Protein AF-0000000084715462 (afdb_homodimer)

Foldseek 3Di:
DPDPPPDPVLLVLDDPVLSVLLVVLVVCLVVFVLLVNLLSLLVSLQVLLCVQPVDRDHSLVSLVSCCVVPLDDPVLSVVVVVSNVSSCCVVPVVDDDGNVVSVVSSVSSVVSSDSSRDPPVVVVVVVVPDDDDD/DPDPPPDPPLLVLDDPVLSVLLVVLVVCLVVFVLLVNLLSLLVSLQVLLCVQPVDRDHSLVSLVSCCVVPLDDPVLSVVVVVSNVSSCCVVPVVDDDGNVVSVVSSVSSVVSSDSSRDPPVVVVVVVVPDDDDD

Structure (mmCIF, N/CA/C/O backbone):
data_AF-0000000084715462-model_v1
#
loop_
_entity.id
_entity.type
_entity.pdbx_description
1 polymer 'DUF4145 domain-containing protein'
#
loop_
_atom_site.group_PDB
_atom_site.id
_atom_site.type_symbol
_atom_site.label_atom_id
_atom_site.label_alt_id
_atom_site.label_comp_id
_atom_site.label_asym_id
_atom_site.label_entity_id
_atom_site.label_seq_id
_atom_site.pdbx_PDB_ins_code
_atom_site.Cartn_x
_atom_site.Cartn_y
_atom_site.Cartn_z
_atom_site.occupancy
_atom_site.B_iso_or_equiv
_atom_site.auth_seq_id
_atom_site.auth_comp_id
_atom_site.auth_asym_id
_atom_site.auth_atom_id
_atom_site.pdbx_PDB_model_num
ATOM 1 N N . MET A 1 1 ? 10.508 2.965 -16.25 1 35.62 1 MET A N 1
ATOM 2 C CA . MET A 1 1 ? 9.281 2.264 -16.625 1 35.62 1 MET A CA 1
ATOM 3 C C . MET A 1 1 ? 8.844 1.317 -15.508 1 35.62 1 MET A C 1
ATOM 5 O O . MET A 1 1 ? 8.344 0.224 -15.781 1 35.62 1 MET A O 1
ATOM 9 N N . THR A 1 2 ? 9.32 1.527 -14.391 1 43.91 2 THR A N 1
ATOM 10 C CA . THR A 1 2 ? 9.359 0.54 -13.312 1 43.91 2 THR A CA 1
ATOM 11 C C . THR A 1 2 ? 8.039 0.52 -12.555 1 43.91 2 THR A C 1
ATOM 13 O O . THR A 1 2 ? 7.941 -0.076 -11.477 1 43.91 2 THR A O 1
ATOM 16 N N . THR A 1 3 ? 7.121 1.474 -13.047 1 51.06 3 THR A N 1
ATOM 17 C CA . THR A 1 3 ? 5.832 1.368 -12.375 1 51.06 3 THR A CA 1
ATOM 18 C C . THR A 1 3 ? 4.762 0.862 -13.336 1 51.06 3 THR A C 1
ATOM 20 O O . THR A 1 3 ? 4.961 0.862 -14.555 1 51.06 3 THR A O 1
ATOM 23 N N . LEU A 1 4 ? 3.912 0.051 -12.945 1 49.28 4 LEU A N 1
ATOM 24 C CA . LEU A 1 4 ? 2.787 -0.345 -13.789 1 49.28 4 LEU A CA 1
ATOM 25 C C . LEU A 1 4 ? 2.143 0.872 -14.445 1 49.28 4 LEU A C 1
ATOM 27 O O . LEU A 1 4 ? 1.802 1.841 -13.758 1 49.28 4 LEU A O 1
ATOM 31 N N . ASP A 1 5 ? 2.912 1.398 -15.516 1 46.69 5 ASP A N 1
ATOM 32 C CA . ASP A 1 5 ? 2.469 2.57 -16.266 1 46.69 5 ASP A CA 1
ATOM 33 C C . ASP A 1 5 ? 0.969 2.799 -16.094 1 46.69 5 ASP A C 1
ATOM 35 O O . ASP A 1 5 ? 0.473 3.902 -16.328 1 46.69 5 ASP A O 1
ATOM 39 N N . GLY A 1 6 ? 0.099 1.843 -16.781 1 43.62 6 GLY A N 1
ATOM 40 C CA . GLY A 1 6 ? -1.229 2.189 -17.25 1 43.62 6 GLY A CA 1
ATOM 41 C C . GLY A 1 6 ? -2.068 2.916 -16.219 1 43.62 6 GLY A C 1
ATOM 42 O O . GLY A 1 6 ? -1.786 2.844 -15.023 1 43.62 6 GLY A O 1
ATOM 43 N N . GLY A 1 7 ? -2.904 4.004 -16.594 1 47.97 7 GLY A N 1
ATOM 44 C CA . GLY A 1 7 ? -4 4.613 -15.844 1 47.97 7 GLY A CA 1
ATOM 45 C C . GLY A 1 7 ? -4.344 3.861 -14.57 1 47.97 7 GLY A C 1
ATOM 46 O O . GLY A 1 7 ? -4.254 2.633 -14.523 1 47.97 7 GLY A O 1
ATOM 47 N N . GLN A 1 8 ? -4.012 4.52 -13.336 1 54.34 8 GLN A N 1
ATOM 48 C CA . GLN A 1 8 ? -4.113 4.055 -11.953 1 54.34 8 GLN A CA 1
ATOM 49 C C . GLN A 1 8 ? -5.324 3.146 -11.766 1 54.34 8 GLN A C 1
ATOM 51 O O . GLN A 1 8 ? -6.457 3.625 -11.688 1 54.34 8 GLN A O 1
ATOM 56 N N . TYR A 1 9 ? -5.293 2.02 -12.258 1 59.91 9 TYR A N 1
ATOM 57 C CA . TYR A 1 9 ? -6.363 1.039 -12.109 1 59.91 9 TYR A CA 1
ATOM 58 C C . TYR A 1 9 ? -6.914 1.044 -10.688 1 59.91 9 TYR A C 1
ATOM 60 O O . TYR A 1 9 ? -8.133 1.036 -10.484 1 59.91 9 TYR A O 1
ATOM 68 N N . TRP A 1 10 ? -5.965 1.343 -9.758 1 71.88 10 TRP A N 1
ATOM 69 C CA . TRP A 1 10 ? -6.457 1.29 -8.383 1 71.88 10 TRP A CA 1
ATOM 70 C C . TRP A 1 10 ? -7.27 2.537 -8.047 1 71.88 10 TRP A C 1
ATOM 72 O O . TRP A 1 10 ? -8.148 2.5 -7.18 1 71.88 10 TRP A O 1
ATOM 82 N N . CYS A 1 11 ? -7.023 3.58 -8.797 1 77.06 11 CYS A N 1
ATOM 83 C CA . CYS A 1 11 ? -7.691 4.84 -8.484 1 77.06 11 CYS A CA 1
ATOM 84 C C . CYS A 1 11 ? -9.164 4.781 -8.859 1 77.06 11 CYS A C 1
ATOM 86 O O . CYS A 1 11 ? -9.977 5.551 -8.336 1 77.06 11 CYS A O 1
ATOM 88 N N . ASP A 1 12 ? -9.445 3.891 -9.758 1 80.88 12 ASP A N 1
ATOM 89 C CA . ASP A 1 12 ? -10.844 3.734 -10.156 1 80.88 12 ASP A CA 1
ATOM 90 C C . ASP A 1 12 ? -11.672 3.148 -9.023 1 80.88 12 ASP A C 1
ATOM 92 O O . ASP A 1 12 ? -12.906 3.213 -9.047 1 80.88 12 ASP A O 1
ATOM 96 N N . LEU A 1 13 ? -10.969 2.648 -8.062 1 85.12 13 LEU A N 1
ATOM 97 C CA . LEU A 1 13 ? -11.648 2.016 -6.941 1 85.12 13 LEU A CA 1
ATOM 98 C C . LEU A 1 13 ? -12.016 3.045 -5.879 1 85.12 13 LEU A C 1
ATOM 100 O O . LEU A 1 13 ? -12.797 2.754 -4.969 1 85.12 13 LEU A O 1
ATOM 104 N N . LEU A 1 14 ? -11.508 4.27 -5.977 1 92.44 14 LEU A N 1
ATOM 105 C CA . LEU A 1 14 ? -11.664 5.262 -4.922 1 92.44 14 LEU A CA 1
ATOM 106 C C . LEU A 1 14 ? -13.023 5.949 -5.02 1 92.44 14 LEU A C 1
ATOM 108 O O . LEU A 1 14 ? -13.5 6.246 -6.117 1 92.44 14 LEU A O 1
ATOM 112 N N . PRO A 1 15 ? -13.703 6.148 -3.877 1 94.44 15 PRO A N 1
ATOM 113 C CA . PRO A 1 15 ? -14.914 6.965 -3.9 1 94.44 15 PRO A CA 1
ATOM 114 C C . PRO A 1 15 ? -14.656 8.398 -4.363 1 94.44 15 PRO A C 1
ATOM 116 O O . PRO A 1 15 ? -13.523 8.883 -4.273 1 94.44 15 PRO A O 1
ATOM 119 N N . ASP A 1 16 ? -15.688 9.078 -4.77 1 92.5 16 ASP A N 1
ATOM 120 C CA . ASP A 1 16 ? -15.578 10.391 -5.395 1 92.5 16 ASP A CA 1
ATOM 121 C C . ASP A 1 16 ? -14.883 11.383 -4.469 1 92.5 16 ASP A C 1
ATOM 123 O O . ASP A 1 16 ? -14.016 12.148 -4.91 1 92.5 16 ASP A O 1
ATOM 127 N N . SER A 1 17 ? -15.258 11.406 -3.203 1 91.38 17 SER A N 1
ATOM 128 C CA . SER A 1 17 ? -14.703 12.383 -2.275 1 91.38 17 SER A CA 1
ATOM 129 C C . SER A 1 17 ? -13.203 12.188 -2.084 1 91.38 17 SER A C 1
ATOM 131 O O . SER A 1 17 ? -12.453 13.156 -2.008 1 91.38 17 SER A O 1
ATOM 133 N N . VAL A 1 18 ? -12.758 10.938 -2.049 1 95.31 18 VAL A N 1
ATOM 134 C CA . VAL A 1 18 ? -11.344 10.617 -1.895 1 95.31 18 VAL A CA 1
ATOM 135 C C . VAL A 1 18 ? -10.594 10.914 -3.195 1 95.31 18 VAL A C 1
ATOM 137 O O . VAL A 1 18 ? -9.523 11.516 -3.178 1 95.31 18 VAL A O 1
ATOM 140 N N . THR A 1 19 ? -11.273 10.586 -4.289 1 94.12 19 THR A N 1
ATOM 141 C CA . THR A 1 19 ? -10.672 10.82 -5.602 1 94.12 19 THR A CA 1
ATOM 142 C C . THR A 1 19 ? -10.391 12.305 -5.812 1 94.12 19 THR A C 1
ATOM 144 O O . THR A 1 19 ? -9.312 12.672 -6.27 1 94.12 19 THR A O 1
ATOM 147 N N . ALA A 1 20 ? -11.312 13.133 -5.473 1 93.62 20 ALA A N 1
ATOM 148 C CA . ALA A 1 20 ? -11.18 14.57 -5.68 1 93.62 20 ALA A CA 1
ATOM 149 C C . ALA A 1 20 ? -10 15.125 -4.887 1 93.62 20 ALA A C 1
ATOM 151 O O . ALA A 1 20 ? -9.172 15.859 -5.43 1 93.62 20 ALA A O 1
ATOM 152 N N . MET A 1 21 ? -9.93 14.758 -3.637 1 94.69 21 MET A N 1
ATOM 153 C CA . MET A 1 21 ? -8.859 15.266 -2.779 1 94.69 21 MET A CA 1
ATOM 154 C C . MET A 1 21 ? -7.508 14.703 -3.209 1 94.69 21 MET A C 1
ATOM 156 O O . MET A 1 21 ? -6.504 15.422 -3.195 1 94.69 21 MET A O 1
ATOM 160 N N . TRP A 1 22 ? -7.473 13.461 -3.6 1 94.38 22 TRP A N 1
ATOM 161 C CA . TRP A 1 22 ? -6.246 12.836 -4.074 1 94.38 22 TRP A CA 1
ATOM 162 C C . TRP A 1 22 ? -5.746 13.5 -5.348 1 94.38 22 TRP A C 1
ATOM 164 O O . TRP A 1 22 ? -4.566 13.844 -5.457 1 94.38 22 TRP A O 1
ATOM 174 N N . THR A 1 23 ? -6.648 13.75 -6.211 1 92.75 23 THR A N 1
ATOM 175 C CA . THR A 1 23 ? -6.309 14.414 -7.469 1 92.75 23 THR A CA 1
ATOM 176 C C . THR A 1 23 ? -5.781 15.82 -7.211 1 92.75 23 THR A C 1
ATOM 178 O O . THR A 1 23 ? -4.816 16.25 -7.844 1 92.75 23 THR A O 1
ATOM 181 N N . ALA A 1 24 ? -6.398 16.469 -6.281 1 93.88 24 ALA A N 1
ATOM 182 C CA . ALA A 1 24 ? -5.953 17.812 -5.918 1 93.88 24 ALA A CA 1
ATOM 183 C C . ALA A 1 24 ? -4.543 17.781 -5.336 1 93.88 24 ALA A C 1
ATOM 185 O O . ALA A 1 24 ? -3.705 18.625 -5.676 1 93.88 24 ALA A O 1
ATOM 186 N N . ALA A 1 25 ? -4.312 16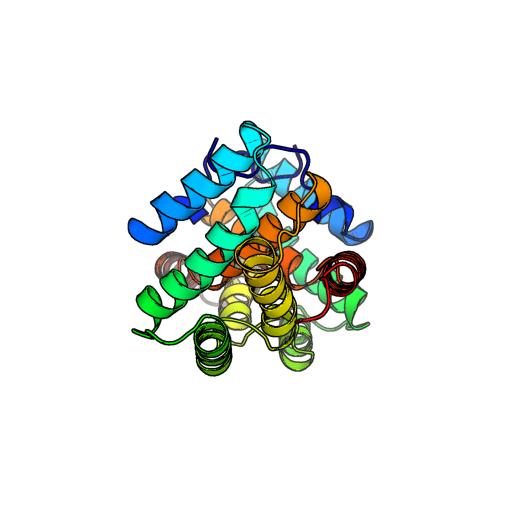.812 -4.465 1 94.69 25 ALA A N 1
ATOM 187 C CA . ALA A 1 25 ? -2.99 16.672 -3.854 1 94.69 25 ALA A CA 1
ATOM 188 C C . ALA A 1 25 ? -1.924 16.406 -4.91 1 94.69 25 ALA A C 1
ATOM 190 O O . ALA A 1 25 ? -0.854 17.016 -4.895 1 94.69 25 ALA A O 1
ATOM 191 N N . LEU A 1 26 ? -2.242 15.57 -5.871 1 92.5 26 LEU A N 1
ATOM 192 C CA . LEU A 1 26 ? -1.318 15.273 -6.961 1 92.5 26 LEU A CA 1
ATOM 193 C C . LEU A 1 26 ? -1.071 16.516 -7.816 1 92.5 26 LEU A C 1
ATOM 195 O O . LEU A 1 26 ? 0.057 16.766 -8.25 1 92.5 26 LEU A O 1
ATOM 199 N N . GLY A 1 27 ? -2.176 17.188 -8.062 1 92.81 27 GLY A N 1
ATOM 200 C CA . GLY A 1 27 ? -2.041 18.438 -8.812 1 92.81 27 GLY A CA 1
ATOM 201 C C . GLY A 1 27 ? -1.12 19.438 -8.141 1 92.81 27 GLY A C 1
ATOM 202 O O . GLY A 1 27 ? -0.37 20.141 -8.812 1 92.81 27 GLY A O 1
ATOM 203 N N . SER A 1 28 ? -1.188 19.51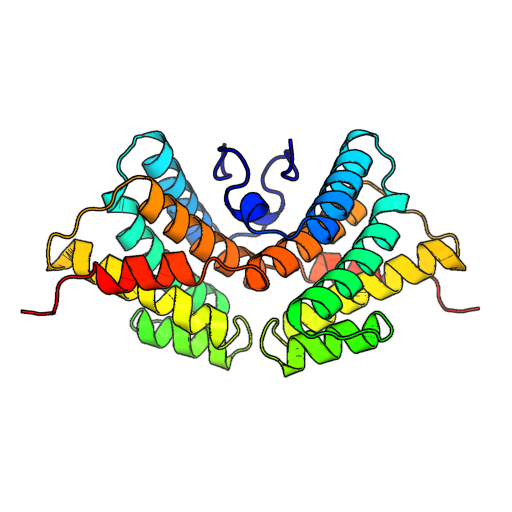6 -6.824 1 95.19 28 SER A N 1
ATOM 204 C CA . SER A 1 28 ? -0.327 20.422 -6.066 1 95.19 28 SER A CA 1
ATOM 205 C C . SER A 1 28 ? 1.145 20.062 -6.25 1 95.19 28 SER A C 1
ATOM 207 O O . SER A 1 28 ? 2.002 20.953 -6.289 1 95.19 28 SER A O 1
ATOM 209 N N . MET A 1 29 ? 1.446 18.844 -6.375 1 92.25 29 MET A N 1
ATOM 210 C CA . MET A 1 29 ? 2.811 18.391 -6.637 1 92.25 29 MET A CA 1
ATOM 211 C C . MET A 1 29 ? 3.301 18.906 -7.988 1 92.25 29 MET A C 1
ATOM 213 O O . MET A 1 29 ? 4.418 19.422 -8.094 1 92.25 29 MET A O 1
ATOM 217 N N . GLY A 1 30 ? 2.5 18.734 -8.977 1 90.81 30 GLY A N 1
ATOM 218 C CA . GLY A 1 30 ? 2.846 19.172 -10.32 1 90.81 30 GLY A CA 1
ATOM 219 C C . GLY A 1 30 ? 3.074 20.672 -10.43 1 90.81 30 GLY A C 1
ATOM 220 O O . GLY A 1 30 ? 3.873 21.125 -11.25 1 90.81 30 GLY A O 1
ATOM 221 N N . SER A 1 31 ? 2.387 21.453 -9.57 1 94.56 31 SER A N 1
ATOM 222 C CA . SER A 1 31 ? 2.461 22.922 -9.625 1 94.56 31 SER A CA 1
ATOM 223 C C . SER A 1 31 ? 3.51 23.453 -8.656 1 94.56 31 SER A C 1
ATOM 225 O O . SER A 1 31 ? 3.678 24.672 -8.531 1 94.56 31 SER A O 1
ATOM 227 N N . GLY A 1 32 ? 4.094 22.609 -7.871 1 94.31 32 GLY A N 1
ATOM 228 C CA . GLY A 1 32 ? 5.141 23.016 -6.949 1 94.31 32 GLY A CA 1
ATOM 229 C C . GLY A 1 32 ? 4.609 23.547 -5.633 1 94.31 32 GLY A C 1
ATOM 230 O O . GLY A 1 32 ? 5.328 24.219 -4.891 1 94.31 32 GLY A O 1
ATOM 231 N N . ARG A 1 33 ? 3.375 23.469 -5.379 1 96.81 33 ARG A N 1
ATOM 232 C CA . ARG A 1 33 ? 2.766 23.875 -4.117 1 96.81 33 ARG A CA 1
ATOM 233 C C . ARG A 1 33 ? 2.854 22.766 -3.078 1 96.81 33 ARG A C 1
ATOM 235 O O . ARG A 1 33 ? 1.831 22.25 -2.627 1 96.81 33 ARG A O 1
ATOM 242 N N . TYR A 1 34 ? 4.02 22.484 -2.633 1 97.56 34 TYR A N 1
ATOM 243 C CA . TYR A 1 34 ? 4.352 21.312 -1.828 1 97.56 34 TYR A CA 1
ATOM 244 C C . TYR A 1 34 ? 3.721 21.406 -0.445 1 97.56 34 TYR A C 1
ATOM 246 O O . TYR A 1 34 ? 3.229 20.422 0.088 1 97.56 34 TYR A O 1
ATOM 254 N N . THR A 1 35 ? 3.676 22.609 0.085 1 97.94 35 THR A N 1
ATOM 255 C CA . THR A 1 35 ? 3.213 22.812 1.451 1 97.94 35 THR A CA 1
ATOM 256 C C . THR A 1 35 ? 1.729 22.484 1.576 1 97.94 35 THR A C 1
ATOM 258 O O . THR A 1 35 ? 1.275 22.031 2.631 1 97.94 35 THR A O 1
ATOM 261 N N . LEU A 1 36 ? 0.987 22.531 0.534 1 97.5 36 LEU A N 1
ATOM 262 C CA . LEU A 1 36 ? -0.449 22.281 0.55 1 97.5 36 LEU A CA 1
ATOM 263 C C . LEU A 1 36 ? -0.735 20.781 0.654 1 97.5 36 LEU A C 1
ATOM 265 O O . LEU A 1 36 ? -1.853 20.375 0.986 1 97.5 36 LEU A O 1
ATOM 269 N N . ILE A 1 37 ? 0.212 19.953 0.406 1 97.94 37 ILE A N 1
ATOM 270 C CA . ILE A 1 37 ? 0.025 18.5 0.287 1 97.94 37 ILE A CA 1
ATOM 271 C C . ILE A 1 37 ? -0.198 17.891 1.67 1 97.94 37 ILE A C 1
ATOM 273 O O . ILE A 1 37 ? -1.012 16.984 1.831 1 97.94 37 ILE A O 1
ATOM 277 N N . ALA A 1 38 ? 0.479 18.422 2.652 1 98.19 38 ALA A N 1
ATOM 278 C CA . ALA A 1 38 ? 0.383 17.828 3.979 1 98.19 38 ALA A CA 1
ATOM 279 C C . ALA A 1 38 ? -1.019 18 4.559 1 98.19 38 ALA A C 1
ATOM 281 O O . ALA A 1 38 ? -1.628 17.031 5.023 1 98.19 38 ALA A O 1
ATOM 282 N N . PRO A 1 39 ? -1.619 19.219 4.535 1 98.06 39 PRO A N 1
ATOM 283 C CA . PRO A 1 39 ? -3.004 19.344 4.996 1 98.06 39 PRO A CA 1
ATOM 284 C C . PRO A 1 39 ? -3.977 18.5 4.18 1 98.06 39 PRO A C 1
ATOM 286 O O . PRO A 1 39 ? -4.93 17.938 4.73 1 98.06 39 PRO A O 1
ATOM 289 N N . ALA A 1 40 ? -3.785 18.453 2.893 1 97.75 40 ALA A N 1
ATOM 290 C CA . ALA A 1 40 ? -4.621 17.594 2.047 1 97.75 40 ALA A CA 1
ATOM 291 C C . ALA A 1 40 ? -4.52 16.141 2.467 1 97.75 40 ALA A C 1
ATOM 293 O O . ALA A 1 40 ? -5.531 15.438 2.539 1 97.75 40 ALA A O 1
ATOM 294 N N . ALA A 1 41 ? -3.326 15.688 2.711 1 98.12 41 ALA A N 1
ATOM 295 C CA . ALA A 1 41 ? -3.078 14.32 3.154 1 98.12 41 ALA A CA 1
ATOM 296 C C . ALA A 1 41 ? -3.779 14.039 4.48 1 98.12 41 ALA A C 1
ATOM 298 O O . ALA A 1 41 ? -4.395 12.984 4.652 1 98.12 41 ALA A O 1
ATOM 299 N N . ARG A 1 42 ? -3.586 14.938 5.371 1 97.81 42 ARG A N 1
ATOM 300 C CA . ARG A 1 42 ? -4.273 14.82 6.656 1 97.81 42 ARG A CA 1
ATOM 301 C C . ARG A 1 42 ? -5.777 14.664 6.457 1 97.81 42 ARG A C 1
ATOM 303 O O . ARG A 1 42 ? -6.402 13.797 7.066 1 97.81 42 ARG A O 1
ATOM 310 N N . THR A 1 43 ? -6.379 15.469 5.609 1 96.94 43 THR A N 1
ATOM 311 C CA . THR A 1 43 ? -7.805 15.414 5.309 1 96.94 43 THR A CA 1
ATOM 312 C C . THR A 1 43 ? -8.164 14.078 4.656 1 96.94 43 THR A C 1
ATOM 314 O O . THR A 1 43 ? -9.227 13.516 4.934 1 96.94 43 THR A O 1
ATOM 317 N N . LEU A 1 44 ? -7.355 13.609 3.771 1 97.81 44 LEU A N 1
ATOM 318 C CA . LEU A 1 44 ? -7.59 12.336 3.109 1 97.81 44 LEU A CA 1
ATOM 319 C C . LEU A 1 44 ? -7.699 11.203 4.129 1 97.81 44 LEU A C 1
ATOM 321 O O . LEU A 1 44 ? -8.531 10.305 3.982 1 97.81 44 LEU A O 1
AT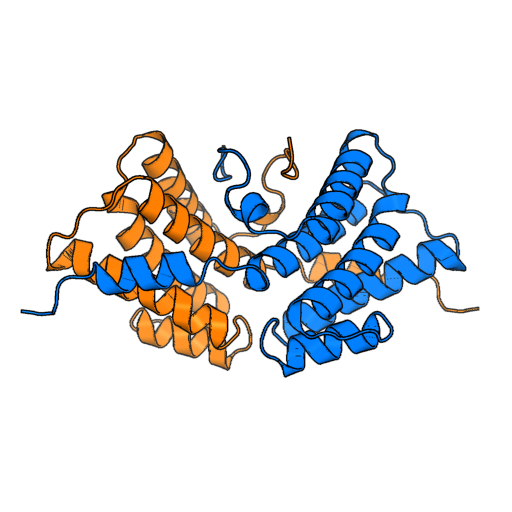OM 325 N N . ILE A 1 45 ? -6.852 11.227 5.172 1 98.31 45 ILE A N 1
ATOM 326 C CA . ILE A 1 45 ? -6.906 10.219 6.223 1 98.31 45 ILE A CA 1
ATOM 327 C C . ILE A 1 45 ? -8.289 10.211 6.867 1 98.31 45 ILE A C 1
ATOM 329 O O . ILE A 1 45 ? -8.906 9.156 7.031 1 98.31 45 ILE A O 1
ATOM 333 N N . GLU A 1 46 ? -8.805 11.359 7.168 1 97.88 46 GLU A N 1
ATOM 334 C CA . GLU A 1 46 ? -10.141 11.484 7.75 1 97.88 46 GLU A CA 1
ATOM 335 C C . GLU A 1 46 ? -11.211 10.969 6.793 1 97.88 46 GLU A C 1
ATOM 337 O O . GLU A 1 46 ? -12.141 10.273 7.207 1 97.88 46 GLU A O 1
ATOM 342 N N . ARG A 1 47 ? -11.125 11.312 5.539 1 97.12 47 ARG A N 1
ATOM 343 C CA . ARG A 1 47 ? -12.125 10.914 4.551 1 97.12 47 ARG A CA 1
ATOM 344 C C . ARG A 1 47 ? -12.148 9.398 4.371 1 97.12 47 ARG A C 1
ATOM 346 O O . ARG A 1 47 ? -13.211 8.805 4.219 1 97.12 47 ARG A O 1
ATOM 353 N N . VAL A 1 48 ? -11 8.82 4.344 1 97.44 48 VAL A N 1
ATOM 354 C CA . VAL A 1 48 ? -10.914 7.371 4.203 1 97.44 48 VAL A CA 1
ATOM 355 C C . VAL A 1 48 ? -11.602 6.695 5.387 1 97.44 48 VAL A C 1
ATOM 357 O O . VAL A 1 48 ? -12.414 5.785 5.199 1 97.44 48 VAL A O 1
ATOM 360 N N . ALA A 1 49 ? -11.273 7.141 6.586 1 98 49 ALA A N 1
ATOM 361 C CA . ALA A 1 49 ? -11.883 6.566 7.785 1 98 49 ALA A CA 1
ATOM 362 C C . ALA A 1 49 ? -13.398 6.758 7.777 1 98 49 ALA A C 1
ATOM 364 O O . ALA A 1 49 ? -14.141 5.848 8.141 1 98 49 ALA A O 1
ATOM 365 N N . ARG A 1 50 ? -13.789 7.918 7.383 1 97.12 50 ARG A N 1
ATOM 366 C CA . ARG A 1 50 ? -15.219 8.195 7.301 1 97.12 50 ARG A CA 1
ATOM 367 C C . ARG A 1 50 ? -15.898 7.285 6.281 1 97.12 50 ARG A C 1
ATOM 369 O O . ARG A 1 50 ? -16.953 6.719 6.551 1 97.12 50 ARG A O 1
ATOM 376 N N . ASP A 1 51 ? -15.375 7.184 5.172 1 96.44 51 ASP A N 1
ATOM 377 C CA . ASP A 1 51 ? -15.953 6.391 4.09 1 96.44 51 ASP A CA 1
ATOM 378 C C . ASP A 1 51 ? -16.047 4.918 4.477 1 96.44 51 ASP A C 1
ATOM 380 O O . ASP A 1 51 ? -17.078 4.281 4.277 1 96.44 51 ASP A O 1
ATOM 384 N N . LEU A 1 52 ? -15.008 4.363 5.062 1 95.62 52 LEU A N 1
ATOM 385 C CA . LEU A 1 52 ? -14.914 2.928 5.297 1 95.62 52 LEU A CA 1
ATOM 386 C C . LEU A 1 52 ? -15.586 2.543 6.609 1 95.62 52 LEU A C 1
ATOM 388 O O . LEU A 1 52 ? -16.125 1.44 6.734 1 95.62 52 LEU A O 1
ATOM 392 N N . LEU A 1 53 ? -15.531 3.469 7.566 1 97.31 53 LEU A N 1
ATOM 393 C CA . LEU A 1 53 ? -15.906 3.057 8.914 1 97.31 53 LEU A CA 1
ATOM 394 C C . LEU A 1 53 ? -17 3.965 9.477 1 97.31 53 LEU A C 1
ATOM 396 O O . LEU A 1 53 ? -17.5 3.723 10.57 1 97.31 53 LEU A O 1
ATOM 400 N N . GLY A 1 54 ? -17.344 4.957 8.734 1 96.25 54 GLY A N 1
ATOM 401 C CA . GLY A 1 54 ? -18.266 5.938 9.281 1 96.25 54 GLY A CA 1
ATOM 402 C C . GLY A 1 54 ? -17.672 6.762 10.406 1 96.25 54 GLY A C 1
ATOM 403 O O . GLY A 1 54 ? -18.391 7.375 11.188 1 96.25 54 GLY A O 1
ATOM 404 N N . GLU A 1 55 ? -16.328 6.734 10.539 1 91.94 55 GLU A N 1
ATOM 405 C CA . GLU A 1 55 ? -15.617 7.457 11.594 1 91.94 55 GLU A CA 1
ATOM 406 C C . GLU A 1 55 ? -15.547 8.945 11.289 1 91.94 55 GLU A C 1
ATOM 408 O O . GLU A 1 55 ? -15.219 9.344 10.164 1 91.94 55 GLU A O 1
ATOM 413 N N . SER A 1 56 ? -15.859 9.758 12.281 1 88.25 56 SER A N 1
ATOM 414 C CA . SER A 1 56 ? -15.883 11.203 12.062 1 88.25 56 SER A CA 1
ATOM 415 C C . SER A 1 56 ? -15.031 11.93 13.094 1 88.25 56 SER A C 1
ATOM 417 O O . SER A 1 56 ? -15.227 13.125 13.336 1 88.25 56 SER A O 1
ATOM 419 N N . GLY A 1 57 ? -14.141 11.305 13.734 1 89.5 57 GLY A N 1
ATOM 420 C CA . GLY A 1 57 ? -13.273 11.938 14.719 1 89.5 57 GLY A CA 1
ATOM 421 C C . GLY A 1 57 ? -12.109 12.68 14.094 1 89.5 57 GLY A C 1
ATOM 422 O O . GLY A 1 57 ? -12.133 13 12.898 1 89.5 57 GLY A O 1
ATOM 423 N N . ASN A 1 58 ? -11.172 13.156 14.953 1 94.56 58 ASN A N 1
ATOM 424 C CA . ASN A 1 58 ? -9.969 13.836 14.477 1 94.56 58 ASN A CA 1
ATOM 425 C C . ASN A 1 58 ? -9.023 12.875 13.766 1 94.56 58 ASN A C 1
ATOM 427 O O . ASN A 1 58 ? -9.258 11.664 13.758 1 94.56 58 ASN A O 1
ATOM 431 N N . PRO A 1 59 ? -8.102 13.43 13.07 1 96.25 59 PRO A N 1
ATOM 432 C CA . PRO A 1 59 ? -7.211 12.586 12.266 1 96.25 59 PRO A CA 1
ATOM 433 C C . PRO A 1 59 ? -6.555 11.477 13.086 1 96.25 59 PRO A C 1
ATOM 435 O O . PRO A 1 59 ? -6.422 10.352 12.602 1 96.25 59 PRO A O 1
ATOM 438 N N . GLY A 1 60 ? -6.137 11.781 14.297 1 95.94 60 GLY A N 1
ATOM 439 C CA . GLY A 1 60 ? -5.566 10.75 15.148 1 95.94 60 GLY A CA 1
ATOM 440 C C . GLY A 1 60 ? -6.531 9.617 15.445 1 95.94 60 GLY A C 1
ATOM 441 O O . GLY A 1 60 ? -6.148 8.445 15.43 1 95.94 60 GLY A O 1
ATOM 442 N N . GLU A 1 61 ? -7.754 9.93 15.711 1 97.44 61 GLU A N 1
ATOM 443 C CA . GLU A 1 61 ? -8.797 8.938 15.961 1 97.44 61 GLU A CA 1
ATOM 444 C C . GLU A 1 61 ? -9.102 8.125 14.703 1 97.44 61 GLU A C 1
ATOM 446 O O . GLU A 1 61 ? -9.367 6.926 14.781 1 97.44 61 GLU A O 1
ATOM 451 N N . SER A 1 62 ? -9.055 8.812 13.625 1 98.12 62 SER A N 1
ATOM 452 C CA . SER A 1 62 ? -9.25 8.133 12.344 1 98.12 62 SER A CA 1
ATOM 453 C C . SER A 1 62 ? -8.203 7.051 12.125 1 98.12 62 SER A C 1
ATOM 455 O O . SER A 1 62 ? -8.531 5.938 11.711 1 98.12 62 SER A O 1
ATOM 457 N N . LEU A 1 63 ? -6.969 7.383 12.422 1 98.25 63 LEU A N 1
ATOM 458 C CA . LEU A 1 63 ? -5.879 6.426 12.258 1 98.25 63 LEU A CA 1
ATOM 459 C C . LEU A 1 63 ? -6.051 5.238 13.195 1 98.25 63 LEU A C 1
ATOM 461 O O . LEU A 1 63 ? -5.82 4.094 12.797 1 98.25 63 LEU A O 1
ATOM 465 N N . ARG A 1 64 ? -6.449 5.543 14.398 1 98.06 64 ARG A N 1
ATOM 466 C CA . ARG A 1 64 ? -6.684 4.465 15.352 1 98.06 64 ARG A CA 1
ATOM 467 C C . ARG A 1 64 ? -7.801 3.545 14.883 1 98.06 64 ARG A C 1
ATOM 469 O O . ARG A 1 64 ? -7.688 2.32 14.977 1 98.06 64 ARG A O 1
ATOM 476 N N . ALA A 1 65 ? -8.859 4.117 14.414 1 98.31 65 ALA A N 1
ATOM 477 C CA . ALA A 1 65 ? -10 3.346 13.93 1 98.31 65 ALA A CA 1
ATOM 478 C C . ALA A 1 65 ? -9.602 2.451 12.758 1 98.31 65 ALA A C 1
ATOM 480 O O . ALA A 1 65 ? -10 1.285 12.695 1 98.31 65 ALA A O 1
ATOM 481 N N . LEU A 1 66 ? -8.828 2.979 11.828 1 98.12 66 LEU A N 1
ATOM 482 C CA . LEU A 1 66 ? -8.391 2.215 10.664 1 98.12 66 LEU A CA 1
ATOM 483 C C . LEU A 1 66 ? -7.52 1.038 11.086 1 98.12 66 LEU A C 1
ATOM 485 O O . LEU A 1 66 ? -7.641 -0.059 10.539 1 98.12 66 LEU A O 1
ATOM 489 N N . LYS A 1 67 ? -6.617 1.286 12.016 1 98.19 67 LYS A N 1
ATOM 490 C CA . LYS A 1 67 ? -5.773 0.217 12.539 1 98.19 67 LYS A CA 1
ATOM 491 C C . LYS A 1 67 ? -6.605 -0.853 13.234 1 98.19 67 LYS A C 1
ATOM 493 O O . LYS A 1 67 ? -6.441 -2.045 12.977 1 98.19 67 LYS A O 1
ATOM 498 N N . ASP A 1 68 ? -7.52 -0.413 14.117 1 98.06 68 ASP A N 1
ATOM 499 C CA . ASP A 1 68 ? -8.328 -1.343 14.898 1 98.06 68 ASP A CA 1
ATOM 500 C C . ASP A 1 68 ? -9.234 -2.178 13.992 1 98.06 68 ASP A C 1
ATOM 502 O O . ASP A 1 68 ? -9.516 -3.342 14.289 1 98.06 68 ASP A O 1
ATOM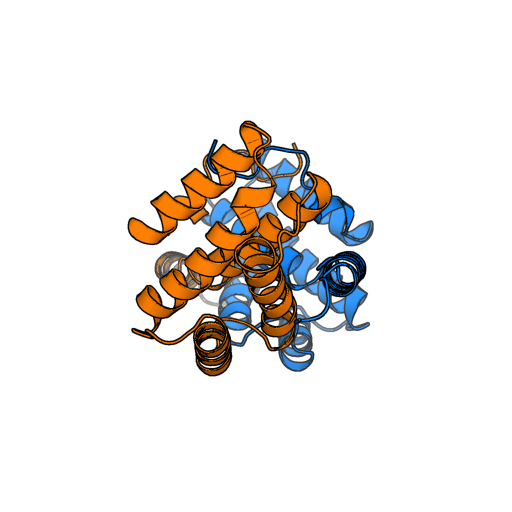 506 N N . ALA A 1 69 ? -9.68 -1.651 12.883 1 97.62 69 ALA A N 1
ATOM 507 C CA . ALA A 1 69 ? -10.547 -2.35 11.938 1 97.62 69 ALA A CA 1
ATOM 508 C C . ALA A 1 69 ? -9.727 -3.244 11.008 1 97.62 69 ALA A C 1
ATOM 510 O O . ALA A 1 69 ? -10.289 -3.992 10.203 1 97.62 69 ALA A O 1
ATOM 511 N N . GLY A 1 70 ? -8.383 -3.158 11.016 1 97.12 70 GLY A N 1
ATOM 512 C CA . GLY A 1 70 ? -7.512 -4.082 10.305 1 97.12 70 GLY A CA 1
ATOM 513 C C . GLY A 1 70 ? -7.148 -3.6 8.914 1 97.12 70 GLY A C 1
ATOM 514 O O . GLY A 1 70 ? -6.715 -4.391 8.07 1 97.12 70 GLY A O 1
ATOM 515 N N . PHE A 1 71 ? -7.352 -2.295 8.641 1 96.94 71 PHE A N 1
ATOM 516 C CA . PHE A 1 71 ? -7.016 -1.767 7.32 1 96.94 71 PHE A CA 1
ATOM 517 C C . PHE A 1 71 ? -5.531 -1.449 7.227 1 96.94 71 PHE A C 1
ATOM 519 O O . PHE A 1 71 ? -4.93 -1.57 6.156 1 96.94 71 PHE A O 1
ATOM 526 N N . ILE A 1 72 ? -4.965 -1.045 8.344 1 97.88 72 ILE A N 1
ATOM 527 C CA . ILE A 1 72 ? -3.549 -0.695 8.344 1 97.88 72 ILE A CA 1
ATOM 528 C C . ILE A 1 72 ? -2.855 -1.356 9.539 1 97.88 72 ILE A C 1
ATOM 530 O O . ILE A 1 72 ? -3.498 -1.663 10.547 1 97.88 72 ILE A O 1
ATOM 534 N N . THR A 1 73 ? -1.576 -1.605 9.383 1 97.69 73 THR A N 1
ATOM 535 C CA . THR A 1 73 ? -0.759 -2.148 10.461 1 97.69 73 THR A CA 1
ATOM 536 C C . THR A 1 73 ? -0.404 -1.06 11.4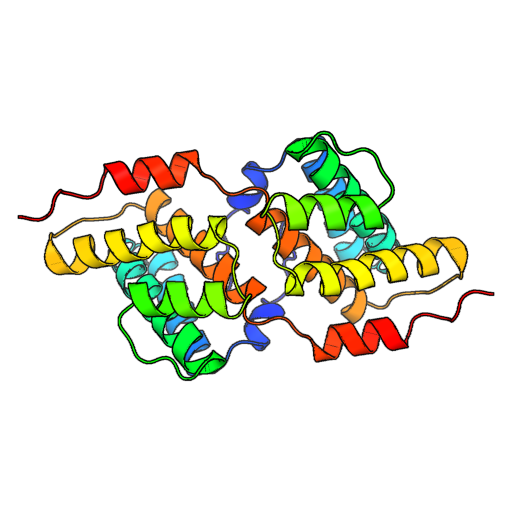69 1 97.69 73 THR A C 1
ATOM 538 O O . THR A 1 73 ? -0.643 0.125 11.219 1 97.69 73 THR A O 1
ATOM 541 N N . HIS A 1 74 ? 0.092 -1.52 12.586 1 97.56 74 HIS A N 1
ATOM 542 C CA . HIS A 1 74 ? 0.635 -0.573 13.555 1 97.56 74 HIS A CA 1
ATOM 543 C C . HIS A 1 74 ? 1.764 0.251 12.945 1 97.56 74 HIS A C 1
ATOM 545 O O . HIS A 1 74 ? 1.883 1.447 13.219 1 97.56 74 HIS A O 1
ATOM 551 N N . ARG A 1 75 ? 2.529 -0.376 12.172 1 95.56 75 ARG A N 1
ATOM 552 C CA . ARG A 1 75 ? 3.666 0.278 11.523 1 95.56 75 ARG A CA 1
ATOM 553 C C . ARG A 1 75 ? 3.201 1.411 10.617 1 95.56 75 ARG A C 1
ATOM 555 O O . ARG A 1 75 ? 3.715 2.529 10.695 1 95.56 75 ARG A O 1
ATOM 562 N N . LEU A 1 76 ? 2.252 1.115 9.773 1 96.88 76 LEU A N 1
ATOM 563 C CA . LEU A 1 76 ? 1.745 2.139 8.859 1 96.88 76 LEU A CA 1
ATOM 564 C C . LEU A 1 76 ? 1.039 3.248 9.633 1 96.88 76 LEU A C 1
ATOM 566 O O . LEU A 1 76 ? 1.145 4.422 9.273 1 96.88 76 LEU A O 1
ATOM 570 N N . ARG A 1 77 ? 0.33 2.92 10.695 1 98.06 77 ARG A N 1
ATOM 571 C CA . ARG A 1 77 ? -0.313 3.932 11.523 1 98.06 77 ARG A CA 1
ATOM 572 C C . ARG A 1 77 ? 0.707 4.93 12.062 1 98.06 77 ARG A C 1
ATOM 574 O O . ARG A 1 77 ? 0.467 6.141 12.039 1 98.06 77 ARG A O 1
ATOM 581 N N . ARG A 1 78 ? 1.78 4.422 12.523 1 96.81 78 ARG A N 1
ATOM 582 C CA . ARG A 1 78 ? 2.818 5.285 13.07 1 96.81 78 ARG A CA 1
ATOM 583 C C . ARG A 1 78 ? 3.359 6.238 12.016 1 96.81 78 ARG A C 1
ATOM 585 O O . ARG A 1 78 ? 3.604 7.414 12.297 1 96.81 78 ARG A O 1
ATOM 592 N N . GLN A 1 79 ? 3.586 5.75 10.867 1 96.69 79 GLN A N 1
ATOM 593 C CA . GLN A 1 79 ? 4.059 6.582 9.766 1 96.69 79 GLN A CA 1
ATOM 594 C C . GLN A 1 79 ? 3.033 7.652 9.406 1 96.69 79 GLN A C 1
ATOM 596 O O . GLN A 1 79 ? 3.385 8.82 9.211 1 96.69 79 GLN A O 1
ATOM 601 N N . LEU A 1 80 ? 1.775 7.215 9.352 1 98 80 LEU A N 1
ATOM 602 C CA . LEU A 1 80 ? 0.71 8.141 8.977 1 98 80 LEU A CA 1
ATOM 603 C C . LEU A 1 80 ? 0.478 9.172 10.07 1 98 80 LEU A C 1
ATOM 605 O O . LEU A 1 80 ? 0.048 10.297 9.797 1 98 80 LEU A O 1
ATOM 609 N N . GLN A 1 81 ? 0.812 8.812 11.273 1 98.12 81 GLN A N 1
ATOM 610 C CA . GLN A 1 81 ? 0.731 9.773 12.367 1 98.12 81 GLN A CA 1
ATOM 611 C C . GLN A 1 81 ? 1.672 10.953 12.141 1 98.12 81 GLN A C 1
ATOM 613 O O . GLN A 1 81 ? 1.349 12.086 12.492 1 98.12 81 GLN A O 1
ATOM 618 N N . VAL A 1 82 ? 2.822 10.703 11.609 1 97.69 82 VAL A N 1
ATOM 619 C CA . VAL A 1 82 ? 3.756 11.773 11.273 1 97.69 82 VAL A CA 1
ATOM 620 C C . VAL A 1 82 ? 3.129 12.695 10.227 1 97.69 82 VAL A C 1
ATOM 622 O O . VAL A 1 82 ? 3.283 13.914 10.297 1 97.69 82 VAL A O 1
ATOM 625 N N . VAL A 1 83 ? 2.436 12.117 9.281 1 97.81 83 VAL A N 1
ATOM 626 C CA . VAL A 1 83 ? 1.755 12.891 8.258 1 97.81 83 VAL A CA 1
ATOM 627 C C . VAL A 1 83 ? 0.75 13.844 8.906 1 97.81 83 VAL A C 1
ATOM 629 O O . VAL A 1 83 ? 0.667 15.016 8.539 1 97.81 83 VAL A O 1
ATOM 632 N N . VAL A 1 84 ? -0.011 13.328 9.852 1 97.94 84 VAL A N 1
ATOM 633 C CA . VAL A 1 84 ? -0.989 14.133 10.578 1 97.94 84 VAL A CA 1
ATOM 634 C C . VAL A 1 84 ? -0.283 15.281 11.297 1 97.94 84 VAL A C 1
ATOM 636 O O . VAL A 1 84 ? -0.713 16.438 11.211 1 97.94 84 VAL A O 1
ATOM 639 N N . GLU A 1 85 ? 0.79 14.969 11.945 1 97.44 85 GLU A N 1
ATOM 640 C CA . GLU A 1 85 ? 1.533 15.969 12.695 1 97.44 85 GLU A CA 1
ATOM 641 C C . GLU A 1 85 ? 2.113 17.047 11.773 1 97.44 85 GLU A C 1
ATOM 643 O O . GLU A 1 85 ? 2.105 18.219 12.109 1 97.44 85 GLU A O 1
ATOM 648 N N . VAL A 1 86 ? 2.623 16.672 10.672 1 97.75 86 VAL A N 1
ATOM 649 C CA . VAL A 1 86 ? 3.152 17.625 9.695 1 97.75 86 VAL A CA 1
ATOM 650 C C . VAL A 1 86 ? 2.027 18.516 9.188 1 97.75 86 VAL A C 1
ATOM 652 O O . VAL A 1 86 ? 2.201 19.734 9.055 1 97.75 86 VAL A O 1
ATOM 655 N N . GLY A 1 87 ? 0.891 17.859 8.859 1 97.31 87 GLY A N 1
ATOM 656 C CA . GLY A 1 87 ? -0.265 18.641 8.453 1 97.31 87 GLY A CA 1
ATOM 657 C C . GLY A 1 87 ? -0.646 19.703 9.461 1 97.31 87 GLY A C 1
ATOM 658 O O . GLY A 1 87 ? -0.891 20.859 9.094 1 97.31 87 GLY A O 1
ATOM 659 N N . ASN A 1 88 ? -0.61 19.328 10.727 1 96.38 88 ASN A N 1
ATOM 660 C CA . ASN A 1 88 ? -0.898 20.281 11.797 1 96.38 88 ASN A CA 1
ATOM 661 C C . ASN A 1 88 ? 0.145 21.391 11.859 1 96.38 88 ASN A C 1
ATOM 663 O O . ASN A 1 88 ? -0.193 22.547 12.086 1 96.38 88 ASN A O 1
ATOM 667 N N . ALA A 1 89 ? 1.322 21.078 11.703 1 97.06 89 ALA A N 1
ATOM 668 C CA . ALA A 1 89 ? 2.408 22.062 11.773 1 97.06 89 ALA A CA 1
ATOM 669 C C . ALA A 1 89 ? 2.328 23.047 10.617 1 97.06 89 ALA A C 1
ATOM 671 O O . ALA A 1 89 ? 2.631 24.234 10.789 1 97.06 89 ALA A O 1
ATOM 672 N N . VAL A 1 90 ? 1.964 22.547 9.477 1 96.94 90 VAL A N 1
ATOM 673 C CA . VAL A 1 90 ? 1.808 23.422 8.32 1 96.94 90 VAL A CA 1
ATOM 674 C C . VAL A 1 90 ? 0.67 24.406 8.578 1 96.94 90 VAL A C 1
ATOM 676 O O . VAL A 1 90 ? 0.82 25.609 8.344 1 96.94 90 VAL A O 1
ATOM 679 N N . LEU A 1 91 ? -0.415 23.906 9.055 1 95.12 91 LEU A N 1
ATOM 680 C CA . LEU A 1 91 ? -1.61 24.719 9.273 1 95.12 91 LEU A CA 1
ATOM 681 C C . LEU A 1 91 ? -1.417 25.672 10.445 1 95.12 91 LEU A C 1
ATOM 683 O O . LEU A 1 91 ? -1.931 26.797 10.43 1 95.12 91 LEU A O 1
ATOM 687 N N . HIS A 1 92 ? -0.732 25.25 11.461 1 94.12 92 HIS A N 1
ATOM 688 C CA . HIS A 1 92 ? -0.814 25.953 12.727 1 94.12 92 HIS A CA 1
ATOM 689 C C . HIS A 1 92 ? 0.542 26.531 13.125 1 94.12 92 HIS A C 1
ATOM 691 O O . HIS A 1 92 ? 0.621 27.422 13.984 1 94.12 92 HIS A O 1
ATOM 697 N N . ARG A 1 93 ? 1.635 26.172 12.516 1 94.06 93 ARG A N 1
ATOM 698 C CA . ARG A 1 93 ? 2.951 26.594 12.984 1 94.06 93 ARG A CA 1
ATOM 699 C C . ARG A 1 93 ? 3.811 27.078 11.828 1 94.06 93 ARG A C 1
ATOM 701 O O . ARG A 1 93 ? 5.016 27.297 11.984 1 94.06 93 ARG A O 1
ATOM 708 N N . GLY A 1 94 ? 3.309 27.109 10.664 1 93.5 94 GLY A N 1
ATOM 709 C CA . GLY A 1 94 ? 3.967 27.734 9.531 1 93.5 94 GLY A CA 1
ATOM 710 C C . GLY A 1 94 ? 5.055 26.875 8.914 1 93.5 94 GLY A C 1
ATOM 711 O O . GLY A 1 94 ? 5.973 27.391 8.273 1 93.5 94 GLY A O 1
ATOM 712 N N . LEU A 1 95 ? 4.973 25.609 9.156 1 96 95 LEU A N 1
ATOM 713 C CA . LEU A 1 95 ? 5.941 24.719 8.539 1 96 95 LEU A CA 1
ATOM 714 C C . LEU A 1 95 ? 5.789 24.719 7.02 1 96 95 LEU A C 1
ATOM 716 O O . LEU A 1 95 ? 4.668 24.688 6.504 1 96 95 LEU A O 1
ATOM 720 N N . GLU A 1 96 ? 6.926 24.781 6.355 1 97.19 96 GLU A N 1
ATOM 721 C CA . GLU A 1 96 ? 6.945 24.656 4.898 1 97.19 96 GLU A CA 1
ATOM 722 C C . GLU A 1 96 ? 7.605 23.359 4.457 1 97.19 96 GLU A C 1
ATOM 724 O O . GLU A 1 96 ? 8.555 22.891 5.09 1 97.19 96 GLU A O 1
ATOM 729 N N . LEU A 1 97 ? 7.086 22.875 3.369 1 97.31 97 LEU A N 1
ATOM 730 C CA . LEU A 1 97 ? 7.613 21.609 2.859 1 97.31 97 LEU A CA 1
ATOM 731 C C . LEU A 1 97 ? 8.32 21.828 1.521 1 97.31 97 LEU A C 1
ATOM 733 O O . LEU A 1 97 ? 7.875 22.625 0.7 1 97.31 97 LEU A O 1
ATOM 737 N N . GLU A 1 98 ? 9.336 21.094 1.364 1 96.56 98 GLU A N 1
ATOM 738 C CA . GLU A 1 98 ? 9.977 20.984 0.059 1 96.56 98 GLU A CA 1
ATOM 739 C C . GLU A 1 98 ? 9.5 19.75 -0.692 1 96.56 98 GLU A C 1
ATOM 741 O O . GLU A 1 98 ? 8.688 18.984 -0.176 1 96.56 98 GLU A O 1
ATOM 746 N N . GLU A 1 99 ? 9.984 19.594 -1.905 1 95 99 GLU A N 1
ATOM 747 C CA . GLU A 1 99 ? 9.508 18.562 -2.818 1 95 99 GLU A CA 1
ATOM 748 C C . GLU A 1 99 ? 9.695 17.172 -2.215 1 95 99 GLU A C 1
ATOM 750 O O . GLU A 1 99 ? 8.789 16.328 -2.281 1 95 99 GLU A O 1
ATOM 755 N N . ALA A 1 100 ? 10.82 16.891 -1.638 1 92.81 100 ALA A N 1
ATOM 756 C CA . ALA A 1 100 ? 11.141 15.562 -1.122 1 92.81 100 ALA A CA 1
ATOM 757 C C . ALA A 1 100 ? 10.172 15.156 -0.019 1 92.81 100 ALA A C 1
ATOM 759 O O . ALA A 1 100 ? 9.711 14.008 0.019 1 92.81 100 ALA A O 1
ATOM 760 N N . GLU A 1 101 ? 9.859 16.094 0.892 1 95.44 101 GLU A N 1
ATOM 761 C CA . GLU A 1 101 ? 8.922 15.82 1.979 1 95.44 101 GLU A CA 1
ATOM 762 C C . GLU A 1 101 ? 7.512 15.602 1.448 1 95.44 101 GLU A C 1
ATOM 764 O O . GLU A 1 101 ? 6.797 14.711 1.912 1 95.44 101 GLU A O 1
ATOM 769 N N . ALA A 1 102 ? 7.16 16.453 0.488 1 95.94 102 ALA A N 1
ATOM 770 C CA . ALA A 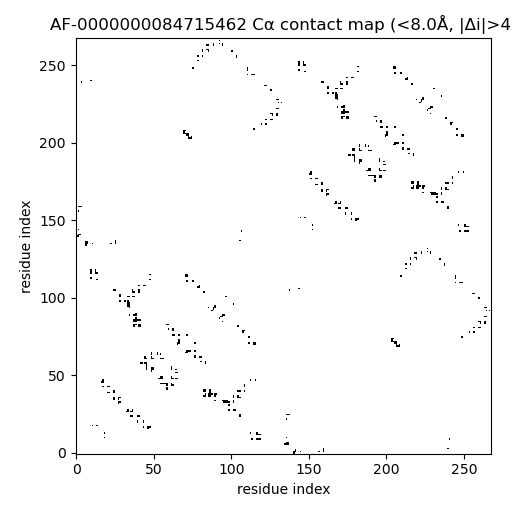1 102 ? 5.836 16.328 -0.116 1 95.94 102 ALA A CA 1
ATOM 771 C C . ALA A 1 102 ? 5.672 14.969 -0.796 1 95.94 102 ALA A C 1
ATOM 773 O O . ALA A 1 102 ? 4.625 14.328 -0.676 1 95.94 102 ALA A O 1
ATOM 774 N N . ARG A 1 103 ? 6.656 14.531 -1.482 1 92.94 103 ARG A N 1
ATOM 775 C CA . ARG A 1 103 ? 6.633 13.242 -2.16 1 92.94 103 ARG A CA 1
ATOM 776 C C . ARG A 1 103 ? 6.504 12.102 -1.159 1 92.94 103 ARG A C 1
ATOM 778 O O . ARG A 1 103 ? 5.801 11.117 -1.415 1 92.94 103 ARG A O 1
ATOM 785 N N . LEU A 1 104 ? 7.238 12.219 -0.098 1 93.44 104 LEU A N 1
ATOM 786 C CA . LEU A 1 104 ? 7.156 11.211 0.956 1 93.44 104 LEU A CA 1
ATOM 787 C C . LEU A 1 104 ? 5.73 11.102 1.492 1 93.44 104 LEU A C 1
ATOM 789 O O . LEU A 1 104 ? 5.207 10 1.647 1 93.44 104 LEU A O 1
ATOM 793 N N . ILE A 1 105 ? 5.137 12.203 1.735 1 96.38 105 ILE A N 1
ATOM 794 C CA . ILE A 1 105 ? 3.781 12.258 2.279 1 96.38 105 ILE A CA 1
ATOM 795 C C . ILE A 1 105 ? 2.803 11.641 1.28 1 96.38 105 ILE A C 1
ATOM 797 O O . ILE A 1 105 ? 1.959 10.82 1.65 1 96.38 105 ILE A O 1
ATOM 801 N N . LEU A 1 106 ? 2.947 12 0.031 1 94.5 106 LEU A N 1
ATOM 802 C CA . LEU A 1 106 ? 2.076 11.438 -0.994 1 94.5 106 LEU A CA 1
ATOM 803 C C . LEU A 1 106 ? 2.252 9.922 -1.088 1 94.5 106 LEU A C 1
ATOM 805 O O . LEU A 1 106 ? 1.279 9.195 -1.282 1 94.5 106 LEU A O 1
ATOM 809 N N . GLY A 1 107 ? 3.451 9.516 -0.962 1 92.5 107 GLY A N 1
ATOM 810 C CA . GLY A 1 107 ? 3.707 8.078 -0.973 1 92.5 107 GLY A CA 1
ATOM 811 C C . GLY A 1 107 ? 3.02 7.344 0.161 1 92.5 107 GLY A C 1
ATOM 812 O O . GLY A 1 107 ? 2.482 6.254 -0.037 1 92.5 107 GLY A O 1
ATOM 813 N N . LEU A 1 108 ? 3.035 7.898 1.294 1 95.38 108 LEU A N 1
ATOM 814 C CA . LEU A 1 108 ? 2.387 7.289 2.451 1 95.38 108 LEU A CA 1
ATOM 815 C C . LEU A 1 108 ? 0.873 7.258 2.273 1 95.38 108 LEU A C 1
ATOM 817 O O . LEU A 1 108 ? 0.228 6.254 2.59 1 95.38 108 LEU A O 1
ATOM 821 N N . ILE A 1 109 ? 0.348 8.305 1.724 1 95.88 109 ILE A N 1
ATOM 822 C CA . ILE A 1 109 ? -1.095 8.352 1.508 1 95.88 109 ILE A CA 1
ATOM 823 C C . ILE A 1 109 ? -1.486 7.359 0.418 1 95.88 109 ILE A C 1
ATOM 825 O O . ILE A 1 109 ? -2.512 6.68 0.528 1 95.88 109 ILE A O 1
ATOM 829 N N . GLU A 1 110 ? -0.716 7.336 -0.617 1 93 110 GLU A N 1
ATOM 830 C CA . GLU A 1 110 ? -0.993 6.336 -1.643 1 93 110 GLU A CA 1
ATOM 831 C C . GLU A 1 110 ? -1.021 4.93 -1.048 1 93 110 GLU A C 1
ATOM 833 O O . GLU A 1 110 ? -1.883 4.121 -1.396 1 93 110 GLU A O 1
ATOM 838 N N . THR A 1 111 ? -0.06 4.637 -0.213 1 93.69 111 THR A N 1
ATOM 839 C CA . THR A 1 111 ? -0.024 3.34 0.457 1 93.69 111 THR A CA 1
ATOM 840 C C . THR A 1 111 ? -1.304 3.107 1.254 1 93.69 111 THR A C 1
ATOM 842 O O . THR A 1 111 ? -1.92 2.045 1.153 1 93.69 111 THR A O 1
ATOM 845 N N . LEU A 1 112 ? -1.765 4.129 1.99 1 96.44 112 LEU A N 1
ATOM 846 C CA . LEU A 1 112 ? -3.018 4.047 2.734 1 96.44 112 LEU A CA 1
ATOM 847 C C . LEU A 1 112 ? -4.184 3.734 1.803 1 96.44 112 LEU A C 1
ATOM 849 O O . LEU A 1 112 ? -4.992 2.85 2.09 1 96.44 112 LEU A O 1
ATOM 853 N N . LEU A 1 113 ? -4.234 4.469 0.708 1 95.19 113 LEU A N 1
ATOM 854 C CA . LEU A 1 113 ? -5.344 4.297 -0.223 1 95.19 113 LEU A CA 1
ATOM 855 C C . LEU A 1 113 ? -5.332 2.895 -0.824 1 95.19 113 LEU A C 1
ATOM 857 O O . LEU A 1 113 ? -6.383 2.258 -0.944 1 95.19 113 LEU A O 1
ATOM 861 N N . ARG A 1 114 ? -4.207 2.406 -1.09 1 91.69 114 ARG A N 1
ATOM 862 C CA . ARG A 1 114 ? -4.09 1.096 -1.72 1 91.69 114 ARG A CA 1
ATOM 863 C C . ARG A 1 114 ? -4.5 -0.014 -0.757 1 91.69 114 ARG A C 1
ATOM 865 O O . ARG A 1 114 ? -5.207 -0.948 -1.143 1 91.69 114 ARG A O 1
ATOM 872 N N . VAL A 1 115 ? -4.09 0.058 0.431 1 94.19 115 VAL A N 1
ATOM 873 C CA . VAL A 1 115 ? -4.418 -1.01 1.37 1 94.19 115 VAL A CA 1
ATOM 874 C C . VAL A 1 115 ? -5.883 -0.902 1.783 1 94.19 115 VAL A C 1
ATOM 876 O O . VAL A 1 115 ? -6.5 -1.896 2.18 1 94.19 115 VAL A O 1
ATOM 879 N N . SER A 1 116 ? -6.402 0.289 1.667 1 95.5 116 SER A N 1
ATOM 880 C CA . SER A 1 116 ? -7.762 0.531 2.141 1 95.5 116 SER A CA 1
ATOM 881 C C . SER A 1 116 ? -8.789 0.167 1.075 1 95.5 116 SER A C 1
ATOM 883 O O . SER A 1 116 ? -9.867 -0.347 1.394 1 95.5 116 SER A O 1
ATOM 885 N N . TYR A 1 117 ? -8.445 0.498 -0.176 1 92.62 117 TYR A N 1
ATOM 886 C CA . TYR A 1 117 ? -9.406 0.291 -1.255 1 92.62 117 TYR A CA 1
ATOM 887 C C . TYR A 1 117 ? -8.945 -0.824 -2.188 1 92.62 117 TYR A C 1
ATOM 889 O O . TYR A 1 117 ? -8.359 -0.559 -3.238 1 92.62 117 TYR A O 1
ATOM 897 N N . PHE A 1 118 ? -8.992 -1.964 -1.729 1 79.19 118 PHE A N 1
ATOM 898 C CA . PHE A 1 118 ? -8.602 -3.154 -2.477 1 79.19 118 PHE A CA 1
ATOM 899 C C . PHE A 1 118 ? -9.805 -3.771 -3.182 1 79.19 118 PHE A C 1
ATOM 901 O O . PHE A 1 118 ? -10.898 -3.812 -2.623 1 79.19 118 PHE A O 1
ATOM 908 N N . PRO A 1 119 ? -9.484 -4.156 -4.406 1 83.88 119 PRO A N 1
ATOM 909 C CA . PRO A 1 119 ? -10.602 -4.727 -5.168 1 83.88 119 PRO A CA 1
ATOM 910 C C . PRO A 1 119 ? -10.961 -6.141 -4.719 1 83.88 119 PRO A C 1
ATOM 912 O O . PRO A 1 119 ? -10.711 -7.105 -5.445 1 83.88 119 PRO A O 1
ATOM 915 N N . GLU A 1 120 ? -11.664 -6.281 -3.66 1 87.38 120 GLU A N 1
ATOM 916 C CA . GLU A 1 120 ? -12.008 -7.57 -3.072 1 87.38 120 GLU A CA 1
ATOM 917 C C . GLU A 1 120 ? -12.789 -8.438 -4.062 1 87.38 120 GLU A C 1
ATOM 919 O O . GLU A 1 120 ? -12.547 -9.641 -4.164 1 87.38 120 GLU A O 1
ATOM 924 N N . ALA A 1 121 ? -13.695 -7.82 -4.734 1 89.5 121 ALA A N 1
ATOM 925 C CA . ALA A 1 121 ? -14.508 -8.562 -5.695 1 89.5 121 ALA A CA 1
ATOM 926 C C . ALA A 1 121 ? -13.641 -9.172 -6.793 1 89.5 121 ALA A C 1
ATOM 928 O O . ALA A 1 121 ? -13.867 -10.305 -7.211 1 89.5 121 ALA A O 1
ATOM 929 N N . ARG A 1 122 ? -12.68 -8.469 -7.215 1 90.94 122 ARG A N 1
ATOM 930 C CA . ARG A 1 122 ? -11.797 -8.969 -8.266 1 90.94 122 ARG A CA 1
ATOM 931 C C . ARG A 1 122 ? -10.898 -10.086 -7.738 1 90.94 122 ARG A C 1
ATOM 933 O O . ARG A 1 122 ? -10.594 -11.039 -8.461 1 90.94 122 ARG A O 1
ATOM 940 N N . VAL A 1 123 ? -10.5 -9.945 -6.562 1 93.5 123 VAL A N 1
ATOM 941 C CA . VAL A 1 123 ? -9.664 -10.977 -5.953 1 93.5 123 VAL A CA 1
ATOM 942 C C . VAL A 1 123 ? -10.461 -12.266 -5.801 1 93.5 123 VAL A C 1
ATOM 944 O O . VAL A 1 123 ? -9.953 -13.352 -6.102 1 93.5 123 VAL A O 1
ATOM 947 N N . GLU A 1 124 ? -11.68 -12.117 -5.375 1 93.62 124 GLU A N 1
ATOM 948 C CA . GLU A 1 124 ? -12.531 -13.289 -5.203 1 93.62 124 GLU A CA 1
ATOM 949 C C . GLU A 1 124 ? -12.828 -13.953 -6.539 1 93.62 124 GLU A C 1
ATOM 951 O O . GLU A 1 124 ? -12.898 -15.188 -6.625 1 93.62 124 GLU A O 1
ATOM 956 N N . ALA A 1 125 ? -13.047 -13.195 -7.562 1 93.69 125 ALA A N 1
ATOM 957 C CA . ALA A 1 125 ? -13.25 -13.75 -8.898 1 93.69 125 ALA A CA 1
ATOM 958 C C . ALA A 1 125 ? -12.031 -14.539 -9.367 1 93.69 125 ALA A C 1
ATOM 960 O O . ALA A 1 125 ? -12.172 -15.602 -9.984 1 93.69 125 ALA A O 1
ATOM 961 N N .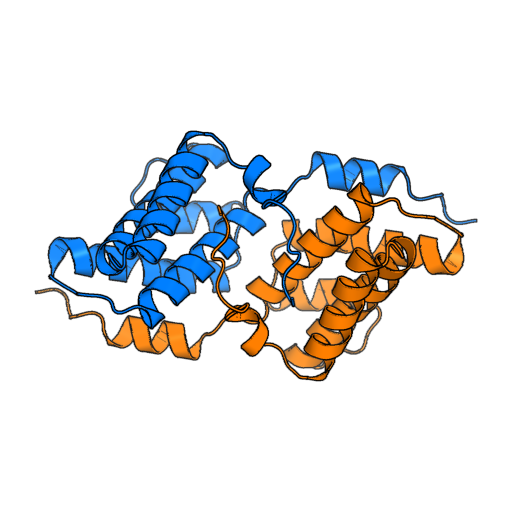 LEU A 1 126 ? -10.875 -14.023 -9.102 1 93.75 126 LEU A N 1
ATOM 962 C CA . LEU A 1 126 ? -9.633 -14.711 -9.438 1 93.75 126 LEU A CA 1
ATOM 963 C C . LEU A 1 126 ? -9.508 -16.016 -8.664 1 93.75 126 LEU A C 1
ATOM 965 O O . LEU A 1 126 ? -9.109 -17.047 -9.234 1 93.75 126 LEU A O 1
ATOM 969 N N . ARG A 1 127 ? -9.859 -15.992 -7.426 1 93.94 127 ARG A N 1
ATOM 970 C CA . ARG A 1 127 ? -9.812 -17.188 -6.582 1 93.94 127 ARG A CA 1
ATOM 971 C C . ARG A 1 127 ? -10.727 -18.281 -7.133 1 93.94 127 ARG A C 1
ATOM 973 O O . ARG A 1 127 ? -10.352 -19.453 -7.164 1 93.94 127 ARG A O 1
ATOM 980 N N . SER A 1 128 ? -11.875 -17.859 -7.582 1 94 128 SER A N 1
ATOM 981 C CA . SER A 1 128 ? -12.875 -18.797 -8.078 1 94 128 SER A CA 1
ATOM 982 C C . SER A 1 128 ? -12.438 -19.406 -9.406 1 94 128 SER A C 1
ATOM 984 O O . SER A 1 128 ? -12.945 -20.469 -9.797 1 94 128 SER A O 1
ATOM 986 N N . ALA A 1 129 ? -11.578 -18.75 -10.086 1 91.31 129 ALA A N 1
ATOM 987 C CA . ALA A 1 129 ? -11.125 -19.203 -11.398 1 91.31 129 ALA A CA 1
ATOM 988 C C . ALA A 1 129 ? -10.008 -20.234 -11.258 1 91.31 129 ALA A C 1
ATOM 990 O O . ALA A 1 129 ? -9.594 -20.844 -12.242 1 91.31 129 ALA A O 1
ATOM 991 N N . ILE A 1 130 ? -9.547 -20.422 -10.078 1 92.44 130 ILE A N 1
ATOM 992 C CA . ILE A 1 130 ? -8.453 -21.359 -9.844 1 92.44 130 ILE A CA 1
ATOM 993 C C . ILE A 1 130 ? -8.969 -22.781 -9.969 1 92.44 130 ILE A C 1
ATOM 995 O O . ILE A 1 130 ? -9.875 -23.188 -9.242 1 92.44 130 ILE A O 1
ATOM 999 N N . PRO A 1 131 ? -8.414 -23.484 -10.875 1 89.25 131 PRO A N 1
ATOM 1000 C CA . PRO A 1 131 ? -8.828 -24.891 -11 1 89.25 131 PRO A CA 1
ATOM 1001 C C . PRO A 1 131 ? -8.555 -25.688 -9.734 1 89.25 131 PRO A C 1
ATOM 1003 O O . PRO A 1 131 ? -7.551 -25.469 -9.055 1 89.25 131 PRO A O 1
ATOM 1006 N N . PRO A 1 132 ? -9.531 -26.5 -9.367 1 83.56 132 PRO A N 1
ATOM 1007 C CA . PRO A 1 132 ? -9.328 -27.328 -8.18 1 83.56 132 PRO A CA 1
ATOM 1008 C C . PRO A 1 132 ? -8.117 -28.25 -8.305 1 83.56 132 PRO A C 1
ATOM 1010 O O . PRO A 1 132 ? -7.68 -28.562 -9.422 1 83.56 132 PRO A O 1
ATOM 1013 N N . ARG A 1 133 ? -7.387 -28.547 -7.191 1 76.81 133 ARG A N 1
ATOM 1014 C CA . ARG A 1 133 ? -6.242 -29.453 -7.18 1 76.81 133 ARG A CA 1
ATOM 1015 C C . ARG A 1 133 ? -6.645 -30.859 -7.617 1 76.81 133 ARG A C 1
ATOM 1017 O O . ARG A 1 133 ? -7.758 -31.312 -7.336 1 76.81 133 ARG A O 1
ATOM 1024 N N . ARG A 1 134 ? -5.867 -31.422 -8.656 1 60.81 134 ARG A N 1
ATOM 1025 C CA . ARG A 1 134 ? -6.133 -32.781 -9.102 1 60.81 134 ARG A CA 1
ATOM 1026 C C . ARG A 1 134 ? -5.934 -33.781 -7.961 1 60.81 134 ARG A C 1
ATOM 1028 O O . ARG A 1 134 ? -5.121 -33.562 -7.066 1 60.81 134 ARG A O 1
ATOM 1035 N N . MET B 1 1 ? -2.809 11.18 -15.531 1 33.59 1 MET B N 1
ATOM 1036 C CA . MET B 1 1 ? -1.779 11.906 -14.797 1 33.59 1 MET B CA 1
ATOM 1037 C C . MET B 1 1 ? -1.939 11.703 -13.297 1 33.59 1 MET B C 1
ATOM 1039 O O . MET B 1 1 ? -1.594 12.586 -12.508 1 33.59 1 MET B O 1
ATOM 1043 N N . THR B 1 2 ? -2.811 10.844 -12.953 1 42.47 2 THR B N 1
ATOM 1044 C CA . THR B 1 2 ? -3.391 10.734 -11.617 1 42.47 2 THR B CA 1
ATOM 1045 C C . THR B 1 2 ? -2.451 9.977 -10.68 1 42.47 2 THR B C 1
ATOM 1047 O O . THR B 1 2 ? -2.869 9.508 -9.617 1 42.47 2 THR B O 1
ATOM 1050 N N . THR B 1 3 ? -1.301 9.539 -11.305 1 50.5 3 THR B N 1
ATOM 1051 C CA . THR B 1 3 ? -0.363 8.898 -10.391 1 50.5 3 THR B CA 1
ATOM 1052 C C . THR B 1 3 ? 0.875 9.766 -10.188 1 50.5 3 THR B C 1
ATOM 1054 O O . THR B 1 3 ? 1.107 10.711 -10.945 1 50.5 3 THR B O 1
ATOM 1057 N N . LEU B 1 4 ? 1.411 9.859 -9.086 1 48.28 4 LEU B N 1
ATOM 1058 C CA . LEU B 1 4 ? 2.68 10.555 -8.891 1 48.28 4 LEU B CA 1
ATOM 1059 C C . LEU B 1 4 ? 3.691 10.148 -9.953 1 48.28 4 LEU B C 1
ATOM 1061 O O . LEU B 1 4 ? 3.93 8.953 -10.164 1 48.28 4 LEU B O 1
ATOM 1065 N N . ASP B 1 5 ? 3.451 10.703 -11.227 1 45.81 5 ASP B N 1
ATOM 1066 C CA . ASP B 1 5 ? 4.316 10.445 -12.367 1 45.81 5 ASP B CA 1
ATOM 1067 C C . ASP B 1 5 ? 5.672 9.906 -11.922 1 45.81 5 ASP B C 1
ATOM 1069 O O . ASP B 1 5 ? 6.375 9.25 -12.695 1 45.81 5 ASP B O 1
ATOM 1073 N N . GLY B 1 6 ? 6.57 10.891 -11.328 1 42.72 6 GLY B N 1
ATOM 1074 C CA . GLY B 1 6 ? 8.023 10.805 -11.367 1 42.72 6 GLY B CA 1
ATOM 1075 C C . GLY B 1 6 ? 8.555 9.438 -10.992 1 42.72 6 GLY B C 1
ATOM 1076 O O . GLY B 1 6 ? 7.855 8.656 -10.344 1 42.72 6 GLY B O 1
ATOM 1077 N N . GLY B 1 7 ? 9.648 8.883 -11.656 1 47.59 7 GLY B N 1
ATOM 1078 C CA . GLY B 1 7 ? 10.516 7.77 -11.281 1 47.59 7 GLY B CA 1
ATOM 1079 C C . GLY B 1 7 ? 10.266 7.27 -9.875 1 47.59 7 GLY B C 1
ATOM 1080 O O . GLY B 1 7 ? 9.953 8.055 -8.977 1 47.59 7 GLY B O 1
ATOM 1081 N N . GLN B 1 8 ? 9.594 6.004 -9.734 1 53.97 8 GLN B N 1
ATOM 1082 C CA . GLN B 1 8 ? 9.102 5.281 -8.562 1 53.97 8 GLN B CA 1
ATOM 1083 C C . GLN B 1 8 ? 10.008 5.508 -7.355 1 53.97 8 GLN B C 1
ATOM 1085 O O . GLN B 1 8 ? 11.102 4.945 -7.281 1 53.97 8 GLN B O 1
ATOM 1090 N N . TYR B 1 9 ? 9.969 6.586 -6.797 1 59.88 9 TYR B N 1
ATOM 1091 C CA . TYR B 1 9 ? 10.727 6.934 -5.602 1 59.88 9 TYR B CA 1
ATOM 1092 C C . TYR B 1 9 ? 10.758 5.773 -4.613 1 59.88 9 TYR B C 1
ATOM 1094 O O . TYR B 1 9 ? 11.812 5.43 -4.078 1 59.88 9 TYR B O 1
ATOM 1102 N N . TRP B 1 10 ? 9.594 5.027 -4.641 1 71.88 10 TRP B N 1
ATOM 1103 C CA . TRP B 1 10 ? 9.57 3.957 -3.648 1 71.88 10 TRP B CA 1
ATOM 1104 C C . TRP B 1 10 ? 10.406 2.768 -4.113 1 71.88 10 TRP B C 1
ATOM 1106 O O . TRP B 1 10 ? 10.922 2.004 -3.293 1 71.88 10 TRP B O 1
ATOM 1116 N N . CYS B 1 11 ? 10.594 2.684 -5.414 1 77.06 11 CYS B N 1
ATOM 1117 C CA . CYS B 1 11 ? 11.312 1.529 -5.949 1 77.06 11 CYS B CA 1
ATOM 1118 C C . CYS B 1 11 ? 12.797 1.608 -5.621 1 77.06 11 CYS B C 1
ATOM 1120 O O . CYS B 1 11 ? 13.492 0.591 -5.617 1 77.06 11 CYS B O 1
ATOM 1122 N N . ASP B 1 12 ? 13.227 2.82 -5.375 1 80.88 12 ASP B N 1
ATOM 1123 C CA . ASP B 1 12 ? 14.633 2.996 -5.016 1 80.88 12 ASP B CA 1
ATOM 1124 C C . ASP B 1 12 ? 14.922 2.4 -3.641 1 80.88 12 ASP B C 1
ATOM 1126 O O . ASP B 1 12 ? 16.078 2.186 -3.285 1 80.88 12 ASP B O 1
ATOM 1130 N N . LEU B 1 13 ? 13.867 2.104 -2.959 1 84.94 13 LEU B N 1
ATOM 1131 C CA . LEU B 1 13 ? 14.008 1.573 -1.609 1 84.94 13 LEU B CA 1
ATOM 1132 C C . LEU B 1 13 ? 14.148 0.054 -1.634 1 84.94 13 LEU B C 1
ATOM 1134 O O . LEU B 1 13 ? 14.516 -0.556 -0.627 1 84.94 13 LEU B O 1
ATOM 1138 N N . LEU B 1 14 ? 13.914 -0.582 -2.781 1 92.44 14 LEU B N 1
ATOM 1139 C CA . LEU B 1 14 ? 13.867 -2.037 -2.857 1 92.44 14 LEU B CA 1
ATOM 1140 C C . LEU B 1 14 ? 15.266 -2.627 -2.959 1 92.44 14 LEU B C 1
ATOM 1142 O O . LEU B 1 14 ? 16.125 -2.078 -3.652 1 92.44 14 LEU B O 1
ATOM 1146 N N . PRO B 1 15 ? 15.555 -3.707 -2.209 1 94.38 15 PRO B N 1
ATOM 1147 C CA . PRO B 1 15 ? 16.812 -4.414 -2.418 1 94.38 15 PRO B CA 1
ATOM 1148 C C . PRO B 1 15 ? 16.969 -4.957 -3.838 1 94.38 15 PRO B C 1
ATOM 1150 O O . PRO B 1 15 ? 15.961 -5.16 -4.531 1 94.38 15 PRO B O 1
ATOM 1153 N N . ASP B 1 16 ? 18.172 -5.266 -4.23 1 92.62 16 ASP B N 1
ATOM 1154 C CA . ASP B 1 16 ? 18.5 -5.637 -5.605 1 92.62 16 ASP B CA 1
ATOM 1155 C C . ASP B 1 16 ? 17.703 -6.855 -6.051 1 92.62 16 ASP B C 1
ATOM 1157 O O . ASP B 1 16 ? 17.172 -6.887 -7.16 1 92.62 16 ASP B O 1
ATOM 1161 N N . SER B 1 17 ? 17.609 -7.875 -5.207 1 91.69 17 SER B N 1
ATOM 1162 C CA . SER B 1 17 ? 16.953 -9.117 -5.59 1 91.69 17 SER B CA 1
ATOM 1163 C C . SER B 1 17 ? 15.461 -8.883 -5.84 1 91.69 17 SER B C 1
ATOM 1165 O O . SER B 1 17 ? 14.891 -9.445 -6.777 1 91.69 17 SER B O 1
ATOM 1167 N N . VAL B 1 18 ? 14.82 -8.039 -5.047 1 95.38 18 VAL B N 1
ATOM 1168 C CA . VAL B 1 18 ? 13.406 -7.719 -5.199 1 95.38 18 VAL B CA 1
ATOM 1169 C C . VAL B 1 18 ? 13.203 -6.824 -6.418 1 95.38 18 VAL B C 1
ATOM 1171 O O . VAL B 1 18 ? 12.297 -7.055 -7.223 1 95.38 18 VAL B O 1
ATOM 1174 N N . THR B 1 19 ? 14.148 -5.898 -6.57 1 94.12 19 THR B N 1
ATOM 1175 C CA . THR B 1 19 ? 14.078 -4.98 -7.699 1 94.12 19 THR B CA 1
ATOM 1176 C C . THR B 1 19 ? 14.133 -5.742 -9.023 1 94.12 19 THR B C 1
ATOM 1178 O O . THR B 1 19 ? 13.344 -5.477 -9.93 1 94.12 19 THR B O 1
ATOM 1181 N N . ALA B 1 20 ? 15.008 -6.684 -9.125 1 93.69 20 ALA B N 1
ATOM 1182 C CA . ALA B 1 20 ? 15.188 -7.445 -10.359 1 93.69 20 ALA B CA 1
ATOM 1183 C C . ALA B 1 20 ? 13.914 -8.211 -10.719 1 93.69 20 ALA B C 1
ATOM 1185 O O . ALA B 1 20 ? 13.445 -8.148 -11.859 1 93.69 20 ALA B O 1
ATOM 1186 N N . MET B 1 21 ? 13.367 -8.891 -9.75 1 94.81 21 MET B N 1
ATOM 1187 C CA . MET B 1 21 ? 12.164 -9.695 -9.992 1 94.81 21 MET B CA 1
ATOM 1188 C C . MET B 1 21 ? 10.969 -8.797 -10.289 1 94.81 21 MET B C 1
ATOM 1190 O O . MET B 1 21 ? 10.148 -9.117 -11.156 1 94.81 21 MET B O 1
ATOM 1194 N N . TRP B 1 22 ? 10.852 -7.699 -9.602 1 94.44 22 TRP B N 1
ATOM 1195 C CA . TRP B 1 22 ? 9.773 -6.742 -9.82 1 94.44 22 TRP B CA 1
ATOM 1196 C C . TRP B 1 22 ? 9.852 -6.152 -11.227 1 94.44 22 TRP B C 1
ATOM 1198 O O . TRP B 1 22 ? 8.844 -6.109 -11.945 1 94.44 22 TRP B O 1
ATOM 1208 N N . THR B 1 23 ? 11.031 -5.805 -11.602 1 92.81 23 THR B N 1
ATOM 1209 C CA . THR B 1 23 ? 11.242 -5.25 -12.93 1 92.81 23 THR B CA 1
ATOM 1210 C C . THR B 1 23 ? 10.898 -6.273 -14.008 1 92.81 23 THR B C 1
ATOM 1212 O O . THR B 1 23 ? 10.289 -5.934 -15.023 1 92.81 23 THR B O 1
ATOM 1215 N N . ALA B 1 24 ? 11.266 -7.488 -13.75 1 93.88 24 ALA B N 1
ATOM 1216 C CA . ALA B 1 24 ? 10.953 -8.562 -14.688 1 93.88 24 ALA B CA 1
ATOM 1217 C C . ALA B 1 24 ? 9.438 -8.75 -14.812 1 93.88 24 ALA B C 1
ATOM 1219 O O . ALA B 1 24 ? 8.914 -8.906 -15.914 1 93.88 24 ALA B O 1
ATOM 1220 N N . ALA B 1 25 ? 8.766 -8.734 -13.664 1 94.69 25 ALA B N 1
ATOM 1221 C CA . ALA B 1 25 ? 7.312 -8.891 -13.664 1 94.69 25 ALA B CA 1
ATOM 1222 C C . ALA B 1 25 ? 6.641 -7.762 -14.438 1 94.69 25 ALA B C 1
ATOM 1224 O O . ALA B 1 25 ? 5.742 -8 -15.25 1 94.69 25 ALA B O 1
ATOM 1225 N N . LEU B 1 26 ? 7.129 -6.547 -14.266 1 92.5 26 LEU B N 1
ATOM 1226 C CA . LEU B 1 26 ? 6.594 -5.398 -14.984 1 92.5 26 LEU B CA 1
ATOM 1227 C C . LEU B 1 26 ? 6.855 -5.523 -16.484 1 92.5 26 LEU B C 1
ATOM 1229 O O . LEU B 1 26 ? 6 -5.18 -17.297 1 92.5 26 LEU B O 1
ATOM 1233 N N . GLY B 1 27 ? 8.07 -5.965 -16.75 1 92.75 27 GLY B N 1
ATOM 1234 C CA . GLY B 1 27 ? 8.398 -6.191 -18.156 1 92.75 27 GLY B CA 1
ATOM 1235 C C . GLY B 1 27 ? 7.48 -7.195 -18.828 1 92.75 27 GLY B C 1
ATOM 1236 O O . GLY B 1 27 ? 7.121 -7.035 -20 1 92.75 27 GLY B O 1
ATOM 1237 N N . SER B 1 28 ? 7.117 -8.242 -18.109 1 95.19 28 SER B N 1
ATOM 1238 C CA . SER B 1 28 ? 6.207 -9.258 -18.625 1 95.19 28 SER B CA 1
ATOM 1239 C C . SER B 1 28 ? 4.848 -8.656 -18.969 1 95.19 28 SER B C 1
ATOM 1241 O O . SER B 1 28 ? 4.207 -9.062 -19.938 1 95.19 28 SER B O 1
ATOM 1243 N N . MET B 1 29 ? 4.41 -7.719 -18.234 1 92.19 29 MET B N 1
ATOM 1244 C CA . MET B 1 29 ? 3.16 -7.016 -18.516 1 92.19 29 MET B CA 1
ATOM 1245 C C . MET B 1 29 ? 3.246 -6.27 -19.844 1 92.19 29 MET B C 1
ATOM 1247 O O . MET B 1 29 ? 2.328 -6.348 -20.656 1 92.19 29 MET B O 1
ATOM 1251 N N . GLY B 1 30 ? 4.309 -5.555 -20.016 1 90.75 30 GLY B N 1
ATOM 1252 C CA . GLY B 1 30 ? 4.512 -4.781 -21.234 1 90.75 30 GLY B CA 1
ATOM 1253 C C . GLY B 1 30 ? 4.578 -5.641 -22.484 1 90.75 30 GLY B C 1
ATOM 1254 O O . GLY B 1 30 ? 4.188 -5.203 -23.562 1 90.75 30 GLY B O 1
ATOM 1255 N N . SER B 1 31 ? 5.043 -6.902 -22.328 1 94.44 31 SER B N 1
ATOM 1256 C CA . SER B 1 31 ? 5.227 -7.797 -23.469 1 94.44 31 SER B CA 1
ATOM 1257 C C . SER B 1 31 ? 4.016 -8.703 -23.672 1 94.44 31 SER B C 1
ATOM 1259 O O . SER B 1 31 ? 4.012 -9.562 -24.547 1 94.44 31 SER B O 1
ATOM 1261 N N . GLY B 1 32 ? 3.068 -8.633 -22.797 1 94.25 32 GLY B N 1
ATOM 1262 C CA . GLY B 1 32 ? 1.848 -9.414 -22.922 1 94.25 32 GLY B CA 1
ATOM 1263 C C . GLY B 1 32 ? 1.982 -10.828 -22.375 1 94.25 32 GLY B C 1
ATOM 1264 O O . GLY B 1 32 ? 1.174 -11.703 -22.688 1 94.25 32 GLY B O 1
ATOM 1265 N N . ARG B 1 33 ? 3.029 -11.156 -21.734 1 96.81 33 ARG B N 1
ATOM 1266 C CA . ARG B 1 33 ? 3.232 -12.453 -21.109 1 96.81 33 ARG B CA 1
ATOM 1267 C C . ARG B 1 33 ? 2.617 -12.484 -19.719 1 96.81 33 ARG B C 1
ATOM 1269 O O . ARG B 1 33 ? 3.33 -12.648 -18.719 1 96.81 33 ARG B O 1
ATOM 1276 N N . TYR B 1 34 ? 1.34 -12.453 -19.641 1 97.56 34 TYR B N 1
ATOM 1277 C CA . TYR B 1 34 ? 0.57 -12.234 -18.422 1 97.56 34 TYR B CA 1
ATOM 1278 C C . TYR B 1 34 ? 0.7 -13.422 -17.484 1 97.56 34 TYR B C 1
ATOM 1280 O O . TYR B 1 34 ? 0.816 -13.25 -16.266 1 97.56 34 TYR B O 1
ATOM 1288 N N . THR B 1 35 ? 0.758 -14.594 -18.047 1 97.94 35 THR B N 1
ATOM 1289 C CA . THR B 1 35 ? 0.755 -15.82 -17.25 1 97.94 35 THR B CA 1
ATOM 1290 C C . THR B 1 35 ? 2.033 -15.938 -16.422 1 97.94 35 THR B C 1
ATOM 1292 O O . THR B 1 35 ? 2.023 -16.5 -15.328 1 97.94 35 THR B O 1
ATOM 1295 N N . LEU B 1 36 ? 3.086 -15.328 -16.828 1 97.44 36 LEU B N 1
ATOM 1296 C CA . LEU B 1 36 ? 4.371 -15.398 -16.141 1 97.44 36 LEU B CA 1
ATOM 1297 C C . LEU B 1 36 ? 4.363 -14.547 -14.867 1 97.44 36 LEU B C 1
ATOM 1299 O O . LEU B 1 36 ? 5.223 -14.711 -14 1 97.44 36 LEU B O 1
ATOM 1303 N N . ILE B 1 37 ? 3.428 -13.672 -14.719 1 97.94 37 ILE B N 1
ATOM 1304 C CA . ILE B 1 37 ? 3.412 -12.672 -13.656 1 97.94 37 ILE B CA 1
ATOM 1305 C C . ILE B 1 37 ? 3.051 -13.344 -12.328 1 97.94 37 ILE B C 1
ATOM 1307 O O . ILE B 1 37 ? 3.602 -12.992 -11.281 1 97.94 37 ILE B O 1
ATOM 1311 N N . ALA B 1 38 ? 2.184 -14.312 -12.383 1 98.19 38 ALA B N 1
ATOM 1312 C CA . ALA B 1 38 ? 1.724 -14.922 -11.133 1 98.19 38 ALA B CA 1
ATOM 1313 C C . ALA B 1 38 ? 2.852 -15.688 -10.453 1 98.19 38 ALA B C 1
ATOM 1315 O O . ALA B 1 38 ? 3.104 -15.5 -9.258 1 98.19 38 ALA B O 1
ATOM 1316 N N . PRO B 1 39 ? 3.615 -16.547 -11.172 1 98.06 39 PRO B N 1
ATOM 1317 C CA . PRO B 1 39 ? 4.758 -17.203 -10.523 1 98.06 39 PRO B CA 1
ATOM 1318 C C . PRO B 1 39 ? 5.801 -16.188 -10.031 1 98.06 39 PRO B C 1
ATOM 1320 O O . PRO B 1 39 ? 6.41 -16.391 -8.977 1 98.06 39 PRO B O 1
ATOM 1323 N N . ALA B 1 40 ? 6.051 -15.172 -10.812 1 97.75 40 ALA B N 1
ATOM 1324 C CA . ALA B 1 40 ? 6.977 -14.125 -10.383 1 97.75 40 ALA B CA 1
ATOM 1325 C C . ALA B 1 40 ? 6.504 -13.469 -9.094 1 97.75 40 ALA B C 1
ATOM 1327 O O . ALA B 1 40 ? 7.305 -13.227 -8.188 1 97.75 40 ALA B O 1
ATOM 1328 N N . ALA B 1 41 ? 5.242 -13.172 -9.023 1 98.12 41 ALA B N 1
ATOM 1329 C CA . ALA B 1 41 ? 4.641 -12.57 -7.832 1 98.12 41 ALA B CA 1
ATOM 1330 C C . ALA B 1 41 ? 4.793 -13.484 -6.617 1 98.12 41 ALA B C 1
ATOM 1332 O O . ALA B 1 41 ? 5.141 -13.023 -5.527 1 98.12 41 ALA B O 1
ATOM 1333 N N . ARG B 1 42 ? 4.465 -14.695 -6.84 1 97.81 42 ARG B N 1
ATOM 1334 C CA . ARG B 1 42 ? 4.645 -15.68 -5.777 1 97.81 42 ARG B CA 1
ATOM 1335 C C . ARG B 1 42 ? 6.082 -15.672 -5.266 1 97.81 42 ARG B C 1
ATOM 1337 O O . ARG B 1 42 ? 6.316 -15.664 -4.055 1 97.81 42 ARG B O 1
ATOM 1344 N N . THR B 1 43 ? 7.055 -15.656 -6.148 1 96.94 43 THR B N 1
ATOM 1345 C CA . THR B 1 43 ? 8.469 -15.625 -5.793 1 96.94 43 THR B CA 1
ATOM 1346 C C . THR B 1 43 ? 8.812 -14.328 -5.059 1 96.94 43 THR B C 1
ATOM 1348 O O . THR B 1 43 ? 9.609 -14.336 -4.117 1 96.94 43 THR B O 1
ATOM 1351 N N . LEU B 1 44 ? 8.273 -13.242 -5.496 1 97.81 44 LEU B N 1
ATOM 1352 C CA . LEU B 1 44 ? 8.508 -11.953 -4.852 1 97.81 44 LEU B CA 1
ATOM 1353 C C . LEU B 1 44 ? 8.086 -12 -3.387 1 97.81 44 LEU B C 1
ATOM 1355 O O . LEU B 1 44 ? 8.758 -11.438 -2.523 1 97.81 44 LEU B O 1
ATOM 1359 N N . ILE B 1 45 ? 6.961 -12.648 -3.086 1 98.31 45 ILE B N 1
ATOM 1360 C CA . ILE B 1 45 ? 6.488 -12.789 -1.711 1 98.31 45 ILE B CA 1
ATOM 1361 C C . ILE B 1 45 ? 7.555 -13.484 -0.867 1 98.31 45 ILE B C 1
ATOM 1363 O O . ILE B 1 45 ? 7.895 -13.016 0.223 1 98.31 45 ILE B O 1
ATOM 1367 N N . GLU B 1 46 ? 8.109 -14.531 -1.369 1 97.88 46 GLU B N 1
ATOM 1368 C CA . GLU B 1 46 ? 9.172 -15.258 -0.672 1 97.88 46 GLU B CA 1
ATOM 1369 C C . GLU B 1 46 ? 10.406 -14.383 -0.479 1 97.88 46 GLU B C 1
ATOM 1371 O O . GLU B 1 46 ? 11.016 -14.383 0.593 1 97.88 46 GLU B O 1
ATOM 1376 N N . ARG B 1 47 ? 10.805 -13.656 -1.484 1 97.12 47 ARG B N 1
ATOM 1377 C CA . ARG B 1 47 ? 12.008 -12.828 -1.421 1 97.12 47 ARG B CA 1
ATOM 1378 C C . ARG B 1 47 ? 11.844 -11.711 -0.393 1 97.12 47 ARG B C 1
ATOM 1380 O O . ARG B 1 47 ? 12.789 -11.383 0.324 1 97.12 47 ARG B O 1
ATOM 1387 N N . VAL B 1 48 ? 10.688 -11.133 -0.373 1 97.44 48 VAL B N 1
ATOM 1388 C CA . VAL B 1 48 ? 10.422 -10.07 0.591 1 97.44 48 VAL B CA 1
ATOM 1389 C C . VAL B 1 48 ? 10.547 -10.617 2.012 1 97.44 48 VAL B C 1
ATOM 1391 O O . VAL B 1 48 ? 11.211 -10.016 2.857 1 97.44 48 VAL B O 1
ATOM 1394 N N . ALA B 1 49 ? 9.914 -11.75 2.264 1 98 49 ALA B N 1
ATOM 1395 C CA . ALA B 1 49 ? 9.977 -12.359 3.586 1 98 49 ALA B CA 1
ATOM 1396 C C . ALA B 1 49 ? 11.414 -12.727 3.955 1 98 49 ALA B C 1
ATOM 1398 O O . ALA B 1 49 ? 11.836 -12.523 5.094 1 98 49 ALA B O 1
ATOM 1399 N N . ARG B 1 50 ? 12.102 -13.242 2.998 1 97.06 50 ARG B N 1
ATOM 1400 C CA . ARG B 1 50 ? 13.5 -13.586 3.232 1 97.06 50 ARG B CA 1
ATOM 1401 C C . ARG B 1 50 ? 14.328 -12.344 3.547 1 97.06 50 ARG B C 1
ATOM 1403 O O . ARG B 1 50 ? 15.133 -12.344 4.484 1 97.06 50 ARG B O 1
ATOM 1410 N N . ASP B 1 51 ? 14.195 -11.367 2.812 1 96.44 51 ASP B N 1
ATOM 1411 C CA . ASP B 1 51 ? 14.969 -10.141 2.971 1 96.44 51 ASP B CA 1
ATOM 1412 C C . ASP B 1 51 ? 14.68 -9.484 4.32 1 96.44 51 ASP B C 1
ATOM 1414 O O . ASP B 1 51 ? 15.609 -9.078 5.027 1 96.44 51 ASP B O 1
ATOM 1418 N N . LEU B 1 52 ? 13.445 -9.398 4.723 1 95.62 52 LEU B N 1
ATOM 1419 C CA . LEU B 1 52 ? 13.039 -8.625 5.891 1 95.62 52 LEU B CA 1
ATOM 1420 C C . LEU B 1 52 ? 13.164 -9.453 7.164 1 95.62 52 LEU B C 1
ATOM 1422 O O . LEU B 1 52 ? 13.453 -8.914 8.234 1 95.62 52 LEU B O 1
ATOM 1426 N N . LEU B 1 53 ? 12.945 -10.758 6.996 1 97.31 53 LEU B N 1
ATOM 1427 C CA . LEU B 1 53 ? 12.773 -11.547 8.211 1 97.31 53 LEU B CA 1
ATOM 1428 C C . LEU B 1 53 ? 13.734 -12.734 8.227 1 97.31 53 LEU B C 1
ATOM 1430 O O . LEU B 1 53 ? 13.805 -13.469 9.219 1 97.31 53 LEU B O 1
ATOM 1434 N N . GLY B 1 54 ? 14.461 -12.883 7.191 1 96.31 54 GLY B N 1
ATOM 1435 C CA . GLY B 1 54 ? 15.281 -14.078 7.094 1 96.31 54 GLY B CA 1
ATOM 1436 C C . GLY B 1 54 ? 14.477 -15.352 6.93 1 96.31 54 GLY B C 1
ATOM 1437 O O . GLY B 1 54 ? 14.984 -16.453 7.172 1 96.31 54 GLY B O 1
ATOM 1438 N N . GLU B 1 55 ? 13.195 -15.211 6.57 1 92.06 55 GLU B N 1
ATOM 1439 C CA . GLU B 1 55 ? 12.289 -16.344 6.398 1 92.06 55 GLU B CA 1
ATOM 1440 C C . GLU B 1 55 ? 12.57 -17.078 5.094 1 92.06 55 GLU B C 1
ATOM 1442 O O . GLU B 1 55 ? 12.719 -16.453 4.043 1 92.06 55 GLU B O 1
ATOM 1447 N N . SER B 1 56 ? 12.648 -18.4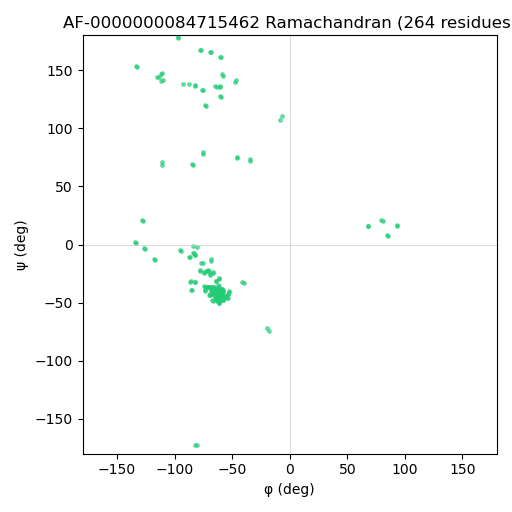06 5.18 1 88.56 56 SER B N 1
ATOM 1448 C CA . SER B 1 56 ? 12.984 -19.188 3.994 1 88.56 56 SER B CA 1
ATOM 1449 C C . SER B 1 56 ? 11.969 -20.297 3.76 1 88.56 56 SER B C 1
ATOM 1451 O O . SER B 1 56 ? 12.266 -21.281 3.086 1 88.56 56 SER B O 1
ATOM 1453 N N . GLY B 1 57 ? 10.812 -20.219 4.277 1 89.75 57 GLY B N 1
ATOM 1454 C CA . GLY B 1 57 ? 9.781 -21.234 4.074 1 89.75 57 GLY B CA 1
ATOM 1455 C C . GLY B 1 57 ? 9.031 -21.062 2.766 1 89.75 57 GLY B C 1
ATOM 1456 O O . GLY B 1 57 ? 9.508 -20.375 1.856 1 89.75 57 GLY B O 1
ATOM 1457 N N . ASN B 1 58 ? 7.953 -21.875 2.59 1 94.75 58 ASN B N 1
ATOM 1458 C CA . ASN B 1 58 ? 7.109 -21.766 1.404 1 94.75 58 ASN B CA 1
ATOM 1459 C C . ASN B 1 58 ? 6.324 -20.453 1.39 1 94.75 58 ASN B C 1
ATOM 1461 O O . ASN B 1 58 ? 6.352 -19.703 2.361 1 94.75 58 ASN B O 1
ATOM 1465 N N . PRO B 1 59 ? 5.789 -20.141 0.248 1 96.31 59 PRO B N 1
ATOM 1466 C CA . PRO B 1 59 ? 5.105 -18.859 0.107 1 96.31 59 PRO B CA 1
ATOM 1467 C C . PRO B 1 59 ? 4.039 -18.641 1.179 1 96.31 59 PRO B C 1
ATOM 1469 O O . PRO B 1 59 ? 3.898 -17.531 1.693 1 96.31 59 PRO B O 1
ATOM 1472 N N . GLY B 1 60 ? 3.289 -19.656 1.519 1 96.06 60 GLY B N 1
ATOM 1473 C CA . GLY B 1 60 ? 2.307 -19.531 2.582 1 96.06 60 GLY B CA 1
ATOM 1474 C C . GLY B 1 60 ? 2.918 -19.172 3.922 1 96.06 60 GLY B C 1
ATOM 1475 O O . GLY B 1 60 ? 2.383 -18.344 4.652 1 96.06 60 GLY B O 1
ATOM 1476 N N . GLU B 1 61 ? 4.016 -19.781 4.266 1 97.38 61 GLU B N 1
ATOM 1477 C CA . GLU B 1 61 ? 4.742 -19.484 5.496 1 97.38 61 GLU B CA 1
ATOM 1478 C C . GLU B 1 61 ? 5.324 -18.078 5.473 1 97.38 61 GLU B C 1
ATOM 1480 O O . GLU B 1 61 ? 5.352 -17.391 6.5 1 97.38 61 GLU B O 1
ATOM 1485 N N . SER B 1 62 ? 5.746 -17.719 4.324 1 98.12 62 SER B N 1
ATOM 1486 C CA . SER B 1 62 ? 6.254 -16.359 4.152 1 98.12 62 SER B CA 1
ATOM 1487 C C . SER B 1 62 ? 5.184 -15.32 4.477 1 98.12 62 SER B C 1
ATOM 1489 O O . SER B 1 62 ? 5.453 -14.344 5.18 1 98.12 62 SER B O 1
ATOM 1491 N N . LEU B 1 63 ? 3.996 -15.555 3.984 1 98.25 63 LEU B N 1
ATOM 1492 C CA . LEU B 1 63 ? 2.891 -14.633 4.227 1 98.25 63 LEU B CA 1
ATOM 1493 C C . LEU B 1 63 ? 2.541 -14.586 5.711 1 98.25 63 LEU B C 1
ATOM 1495 O O . LEU B 1 63 ? 2.275 -13.508 6.254 1 98.25 63 LEU B O 1
ATOM 1499 N N . ARG B 1 64 ? 2.555 -15.742 6.312 1 98.06 64 ARG B N 1
ATOM 1500 C CA . ARG B 1 64 ? 2.273 -15.789 7.742 1 98.06 64 ARG B CA 1
ATOM 1501 C C . ARG B 1 64 ? 3.322 -15.016 8.539 1 98.06 64 ARG B C 1
ATOM 1503 O O . ARG B 1 64 ? 2.986 -14.273 9.461 1 98.06 64 ARG B O 1
ATOM 1510 N N . ALA B 1 65 ? 4.551 -15.211 8.203 1 98.31 65 ALA B N 1
ATOM 1511 C CA . ALA B 1 65 ? 5.645 -14.531 8.883 1 98.31 65 ALA B CA 1
ATOM 1512 C C . ALA B 1 65 ? 5.531 -13.016 8.742 1 98.31 65 ALA B C 1
ATOM 1514 O O . ALA B 1 65 ? 5.73 -12.281 9.711 1 98.31 65 ALA B O 1
ATOM 1515 N N . LEU B 1 66 ? 5.207 -12.555 7.551 1 98.19 66 LEU B N 1
ATOM 1516 C CA . LEU B 1 66 ? 5.07 -11.125 7.301 1 98.19 66 LEU B CA 1
ATOM 1517 C C . LEU B 1 66 ? 3.93 -10.531 8.117 1 98.19 66 LEU B C 1
ATOM 1519 O O . LEU B 1 66 ? 4.055 -9.43 8.656 1 98.19 66 LEU B O 1
ATOM 1523 N N . LYS B 1 67 ? 2.824 -11.234 8.164 1 98.19 67 LYS B N 1
ATOM 1524 C CA . LYS B 1 67 ? 1.691 -10.789 8.977 1 98.19 67 LYS B CA 1
ATOM 1525 C C . LYS B 1 67 ? 2.057 -10.75 10.453 1 98.19 67 LYS B C 1
ATOM 1527 O O . LYS B 1 67 ? 1.805 -9.758 11.133 1 98.19 67 LYS B O 1
ATOM 1532 N N . ASP B 1 68 ? 2.676 -11.828 10.945 1 98.12 68 ASP B N 1
ATOM 1533 C CA . ASP B 1 68 ? 3.014 -11.938 12.367 1 98.12 68 ASP B CA 1
ATOM 1534 C C . ASP B 1 68 ? 4.023 -10.867 12.773 1 98.12 68 ASP B C 1
ATOM 1536 O O . ASP B 1 68 ? 3.996 -10.383 13.906 1 98.12 68 ASP B O 1
ATOM 1540 N N . ALA B 1 69 ? 4.895 -10.461 11.883 1 97.62 69 ALA B N 1
ATOM 1541 C CA . ALA B 1 69 ? 5.906 -9.438 12.148 1 97.62 69 ALA B CA 1
ATOM 1542 C C . ALA B 1 69 ? 5.32 -8.039 12 1 97.62 69 ALA B C 1
ATOM 1544 O O . ALA B 1 69 ? 5.992 -7.043 12.281 1 97.62 69 ALA B O 1
ATOM 1545 N N . GLY B 1 70 ? 4.082 -7.887 11.484 1 97.06 70 GLY B N 1
ATOM 1546 C CA . GLY B 1 70 ? 3.373 -6.621 11.469 1 97.06 70 GLY B CA 1
ATOM 1547 C C . GLY B 1 70 ? 3.582 -5.836 10.18 1 97.06 70 GLY B C 1
ATOM 1548 O O . GLY B 1 70 ? 3.334 -4.633 10.141 1 97.06 70 GLY B O 1
ATOM 1549 N N . PHE B 1 71 ? 4.082 -6.52 9.125 1 96.94 71 PHE B N 1
ATOM 1550 C CA . PHE B 1 71 ? 4.305 -5.828 7.859 1 96.94 71 PHE B CA 1
ATOM 1551 C C . PHE B 1 71 ? 3.01 -5.727 7.062 1 96.94 71 PHE B C 1
ATOM 1553 O O . PHE B 1 71 ? 2.801 -4.758 6.328 1 96.94 71 PHE B O 1
ATOM 1560 N N . ILE B 1 72 ? 2.166 -6.715 7.219 1 97.81 72 ILE B N 1
ATOM 1561 C CA . ILE B 1 72 ? 0.907 -6.715 6.484 1 97.81 72 ILE B CA 1
ATOM 1562 C C . ILE B 1 72 ? -0.244 -7.059 7.426 1 97.81 72 ILE B C 1
ATOM 1564 O O . ILE B 1 72 ? -0.039 -7.711 8.453 1 97.81 72 ILE B O 1
ATOM 1568 N N . THR B 1 73 ? -1.419 -6.586 7.09 1 97.69 73 THR B N 1
ATOM 1569 C CA . THR B 1 73 ? -2.629 -6.906 7.84 1 97.69 73 THR B CA 1
ATOM 1570 C C . THR B 1 73 ? -3.129 -8.305 7.488 1 97.69 73 THR B C 1
ATOM 1572 O O . THR B 1 73 ? -2.633 -8.93 6.547 1 97.69 73 THR B O 1
ATOM 1575 N N . HIS B 1 74 ? -4.043 -8.758 8.305 1 97.56 74 HIS B N 1
ATOM 1576 C CA . HIS B 1 74 ? -4.727 -10.008 7.973 1 97.56 74 HIS B CA 1
ATOM 1577 C C . HIS B 1 74 ? -5.434 -9.906 6.625 1 97.56 74 HIS B C 1
ATOM 1579 O O . HIS B 1 74 ? -5.445 -10.859 5.852 1 97.56 74 HIS B O 1
ATOM 1585 N N . ARG B 1 75 ? -5.98 -8.797 6.387 1 95.56 75 ARG B N 1
ATOM 1586 C CA . ARG B 1 75 ? -6.707 -8.555 5.145 1 95.56 75 ARG B CA 1
ATOM 1587 C C . ARG B 1 75 ? -5.789 -8.688 3.936 1 95.56 75 ARG B C 1
ATOM 1589 O O . ARG B 1 75 ? -6.117 -9.391 2.975 1 95.56 75 ARG B O 1
ATOM 1596 N N . LEU B 1 76 ? -4.668 -8.023 3.986 1 96.94 76 LEU B N 1
ATOM 1597 C CA . LEU B 1 76 ? -3.725 -8.102 2.875 1 96.94 76 LEU B CA 1
ATOM 1598 C C . LEU B 1 76 ? -3.158 -9.508 2.734 1 96.94 76 LEU B C 1
ATOM 1600 O O . LEU B 1 76 ? -2.953 -9.992 1.618 1 96.94 76 LEU B O 1
ATOM 1604 N N . ARG B 1 77 ? -2.904 -10.188 3.83 1 98.06 77 ARG B N 1
ATOM 1605 C CA . ARG B 1 77 ? -2.43 -11.57 3.773 1 98.06 77 ARG B CA 1
ATOM 1606 C C . ARG B 1 77 ? -3.398 -12.453 2.992 1 98.06 77 ARG B C 1
ATOM 1608 O O . ARG B 1 77 ? -2.979 -13.258 2.164 1 98.06 77 ARG B O 1
ATOM 1615 N N . ARG B 1 78 ? -4.637 -12.297 3.281 1 96.81 78 ARG B N 1
ATOM 1616 C CA . ARG B 1 78 ? -5.652 -13.102 2.607 1 96.81 78 ARG B CA 1
ATOM 1617 C C . ARG B 1 78 ? -5.641 -12.844 1.104 1 96.81 78 ARG B C 1
ATOM 1619 O O . ARG B 1 78 ? -5.773 -13.781 0.309 1 96.81 78 ARG B O 1
ATOM 1626 N N . GLN B 1 79 ? -5.535 -11.633 0.721 1 96.62 79 GLN B N 1
ATOM 1627 C CA . GLN B 1 79 ? -5.465 -11.289 -0.694 1 96.62 79 GLN B CA 1
ATOM 1628 C C . GLN B 1 79 ? -4.223 -11.883 -1.349 1 96.62 79 GLN B C 1
ATOM 1630 O O . GLN B 1 79 ? -4.297 -12.438 -2.445 1 96.62 79 GLN B O 1
ATOM 1635 N N . LEU B 1 80 ? -3.1 -11.75 -0.637 1 98 80 LEU B N 1
ATOM 1636 C CA . LEU B 1 80 ? -1.84 -12.242 -1.18 1 98 80 LEU B CA 1
ATOM 1637 C C . LEU B 1 80 ? -1.833 -13.773 -1.236 1 98 80 LEU B C 1
ATOM 1639 O O . LEU B 1 80 ? -1.162 -14.359 -2.086 1 98 80 LEU B O 1
ATOM 1643 N N . GLN B 1 81 ? -2.609 -14.375 -0.376 1 98.12 81 GLN B N 1
ATOM 1644 C CA . GLN B 1 81 ? -2.752 -15.828 -0.428 1 98.12 81 GLN B CA 1
ATOM 1645 C C . GLN B 1 81 ? -3.355 -16.281 -1.757 1 98.12 81 GLN B C 1
ATOM 1647 O O . GLN B 1 81 ? -2.996 -17.328 -2.285 1 98.12 81 GLN B O 1
ATOM 1652 N N . VAL B 1 82 ? -4.289 -15.547 -2.275 1 97.69 82 VAL B N 1
ATOM 1653 C CA . VAL B 1 82 ? -4.863 -15.844 -3.582 1 97.69 82 VAL B CA 1
ATOM 1654 C C . VAL B 1 82 ? -3.779 -15.766 -4.656 1 97.69 82 VAL B C 1
ATOM 1656 O O . VAL B 1 82 ? -3.75 -16.594 -5.574 1 97.69 82 VAL B O 1
ATOM 1659 N N . VAL B 1 83 ? -2.904 -14.789 -4.535 1 97.81 83 VAL B N 1
ATOM 1660 C CA . VAL B 1 83 ? -1.798 -14.648 -5.477 1 97.81 83 VAL B CA 1
ATOM 1661 C C . VAL B 1 83 ? -0.937 -15.906 -5.461 1 97.81 83 VAL B C 1
ATOM 1663 O O . VAL B 1 83 ? -0.547 -16.406 -6.516 1 97.81 83 VAL B O 1
ATOM 1666 N N . VAL B 1 84 ? -0.636 -16.391 -4.27 1 97.88 84 VAL B N 1
ATOM 1667 C CA . VAL B 1 84 ? 0.155 -17.609 -4.117 1 97.88 84 VAL B CA 1
ATOM 1668 C C . VAL B 1 84 ? -0.56 -18.781 -4.793 1 97.88 84 VAL B C 1
ATOM 1670 O O . VAL B 1 84 ? 0.051 -19.531 -5.551 1 97.88 84 VAL B O 1
ATOM 1673 N N . GLU B 1 85 ? -1.836 -18.906 -4.555 1 97.38 85 GLU B N 1
ATOM 1674 C CA . GLU B 1 85 ? -2.619 -20 -5.117 1 97.38 85 GLU B CA 1
ATOM 1675 C C . GLU B 1 85 ? -2.67 -19.906 -6.641 1 97.38 85 GLU B C 1
ATOM 1677 O O . GLU B 1 85 ? -2.584 -20.922 -7.328 1 97.38 85 GLU B O 1
ATOM 1682 N N . VAL B 1 86 ? -2.82 -18.781 -7.176 1 97.75 86 VAL B N 1
ATOM 1683 C CA . VAL B 1 86 ? -2.826 -18.578 -8.617 1 97.75 86 VAL B CA 1
ATOM 1684 C C . VAL B 1 86 ? -1.465 -18.969 -9.195 1 97.75 86 VAL B C 1
ATOM 1686 O O . VAL B 1 86 ? -1.386 -19.625 -10.234 1 97.75 86 VAL B O 1
ATOM 1689 N N . GLY B 1 87 ? -0.406 -18.484 -8.516 1 97.38 87 GLY B N 1
ATOM 1690 C CA . GLY B 1 87 ? 0.928 -18.875 -8.938 1 97.38 87 GLY B CA 1
ATOM 1691 C C . GLY B 1 87 ? 1.109 -20.375 -9.023 1 97.38 87 GLY B C 1
ATOM 1692 O O . GLY B 1 87 ? 1.647 -20.891 -10 1 97.38 87 GLY B O 1
ATOM 1693 N N . ASN B 1 88 ? 0.585 -21.047 -8.023 1 96.31 88 ASN B N 1
ATOM 1694 C CA . ASN B 1 88 ? 0.64 -22.516 -8.008 1 96.31 88 ASN B CA 1
ATOM 1695 C C . ASN B 1 88 ? -0.169 -23.109 -9.148 1 96.31 88 ASN B C 1
ATOM 1697 O O . ASN B 1 88 ? 0.253 -24.094 -9.766 1 96.31 88 ASN B O 1
ATOM 1701 N N . ALA B 1 89 ? -1.265 -22.609 -9.414 1 97.06 89 ALA B N 1
ATOM 1702 C CA . ALA B 1 89 ? -2.139 -23.125 -10.469 1 97.06 89 ALA B CA 1
ATOM 1703 C C . ALA B 1 89 ? -1.511 -22.922 -11.844 1 97.06 89 ALA B C 1
ATOM 1705 O O . ALA B 1 89 ? -1.658 -23.766 -12.727 1 97.06 89 ALA B O 1
ATOM 1706 N N . VAL B 1 90 ? -0.86 -21.797 -12.008 1 96.94 90 VAL B N 1
ATOM 1707 C CA . VAL B 1 90 ? -0.182 -21.547 -13.273 1 96.94 90 VAL B CA 1
ATOM 1708 C C . VAL B 1 90 ? 0.943 -22.547 -13.477 1 96.94 90 VAL B C 1
ATOM 1710 O O . VAL B 1 90 ? 1.075 -23.141 -14.555 1 96.94 90 VAL B O 1
ATOM 1713 N N . LEU B 1 91 ? 1.714 -22.766 -12.453 1 95.19 91 LEU B N 1
ATOM 1714 C CA . LEU B 1 91 ? 2.877 -23.641 -12.523 1 95.19 91 LEU B CA 1
ATOM 1715 C C . LEU B 1 91 ? 2.451 -25.094 -12.617 1 95.19 91 LEU B C 1
ATOM 1717 O O . LEU B 1 91 ? 3.109 -25.906 -13.281 1 95.19 91 LEU B O 1
ATOM 1721 N N . HIS B 1 92 ? 1.39 -25.469 -11.945 1 94.12 92 HIS B N 1
ATOM 1722 C CA . HIS B 1 92 ? 1.149 -26.891 -11.727 1 94.12 92 HIS B CA 1
ATOM 1723 C C . HIS B 1 92 ? -0.15 -27.344 -12.383 1 94.12 92 HIS B C 1
ATOM 1725 O O . HIS B 1 92 ? -0.371 -28.531 -12.578 1 94.12 92 HIS B O 1
ATOM 1731 N N . ARG B 1 93 ? -1.02 -26.484 -12.828 1 94.12 93 ARG B N 1
ATOM 1732 C CA . ARG B 1 93 ? -2.334 -26.891 -13.312 1 94.12 93 ARG B CA 1
ATOM 1733 C C . ARG B 1 93 ? -2.66 -26.219 -14.641 1 94.12 93 ARG B C 1
ATOM 1735 O O . ARG B 1 93 ? -3.795 -26.281 -15.117 1 94.12 93 ARG B O 1
ATOM 1742 N N . GLY B 1 94 ? -1.787 -25.438 -15.164 1 93.44 94 GLY B N 1
ATOM 1743 C CA . GLY B 1 94 ? -1.913 -24.906 -16.516 1 93.44 94 GLY B CA 1
ATOM 1744 C C . GLY B 1 94 ? -2.848 -23.703 -16.594 1 93.44 94 GLY B C 1
ATOM 1745 O O . GLY B 1 94 ? -3.396 -23.422 -17.656 1 93.44 94 GLY B O 1
ATOM 1746 N N . LEU B 1 95 ? -3.059 -23.094 -15.492 1 96 95 LEU B N 1
ATOM 1747 C CA . LEU B 1 95 ? -3.885 -21.891 -15.508 1 96 95 LEU B CA 1
ATOM 1748 C C . LEU B 1 95 ? -3.227 -20.781 -16.344 1 96 95 LEU B C 1
ATOM 1750 O O . LEU B 1 95 ? -2.02 -20.562 -16.234 1 96 95 LEU B O 1
ATOM 1754 N N . GLU B 1 96 ? -4.047 -20.156 -17.156 1 97.19 96 GLU B N 1
ATOM 1755 C CA . GLU B 1 96 ? -3.584 -19 -17.922 1 97.19 96 GLU B CA 1
ATOM 1756 C C . GLU B 1 96 ? -4.25 -17.719 -17.422 1 97.19 96 GLU B C 1
ATOM 1758 O O . GLU B 1 96 ? -5.426 -17.719 -17.062 1 97.19 96 GLU B O 1
ATOM 1763 N N . LEU B 1 97 ? -3.486 -16.672 -17.531 1 97.31 97 LEU B N 1
ATOM 1764 C CA . LEU B 1 97 ? -4 -15.391 -17.062 1 97.31 97 LEU B CA 1
ATOM 1765 C C . LEU B 1 97 ? -4.16 -14.414 -18.234 1 97.31 97 LEU B C 1
ATOM 1767 O O . LEU B 1 97 ? -3.336 -14.406 -19.141 1 97.31 97 LEU B O 1
ATOM 1771 N N . GLU B 1 98 ? -5.152 -13.656 -18.141 1 96.56 98 GLU B N 1
ATOM 1772 C CA . GLU B 1 98 ? -5.32 -12.516 -19.031 1 96.56 98 GLU B CA 1
ATOM 1773 C C . GLU B 1 98 ? -4.82 -11.227 -18.375 1 96.56 98 GLU B C 1
ATOM 1775 O O . GLU B 1 98 ? -4.371 -11.242 -17.234 1 96.56 98 GLU B O 1
ATOM 1780 N N . GLU B 1 99 ? -4.895 -10.156 -19.109 1 95 99 GLU B N 1
ATOM 1781 C CA . GLU B 1 99 ? -4.316 -8.875 -18.703 1 95 99 GLU B CA 1
ATOM 1782 C C . GLU B 1 99 ? -4.914 -8.391 -17.391 1 95 99 GLU B C 1
ATOM 1784 O O . GLU B 1 99 ? -4.191 -7.945 -16.5 1 95 99 GLU B O 1
ATOM 1789 N N . ALA B 1 100 ? -6.199 -8.469 -17.234 1 92.75 100 ALA B N 1
ATOM 1790 C CA . ALA B 1 100 ? -6.891 -7.938 -16.062 1 92.75 100 ALA B CA 1
ATOM 1791 C C . ALA B 1 100 ? -6.434 -8.641 -14.789 1 92.75 100 ALA B C 1
ATOM 1793 O O . ALA B 1 100 ? -6.207 -8 -13.766 1 92.75 100 ALA B O 1
ATOM 1794 N N . GLU B 1 101 ? -6.297 -9.977 -14.859 1 95.5 101 GLU B N 1
ATOM 1795 C CA . GLU B 1 101 ? -5.844 -10.75 -13.703 1 95.5 101 GLU B CA 1
ATOM 1796 C C . GLU B 1 101 ? -4.387 -10.438 -13.367 1 95.5 101 GLU B C 1
ATOM 1798 O O . GLU B 1 101 ? -4.027 -10.32 -12.195 1 95.5 101 GLU B O 1
ATOM 1803 N N . ALA B 1 102 ? -3.598 -10.344 -14.438 1 95.94 102 ALA B N 1
ATOM 1804 C CA . ALA B 1 102 ? -2.188 -10.016 -14.242 1 95.94 102 ALA B CA 1
ATOM 1805 C C . ALA B 1 102 ? -2.025 -8.656 -13.57 1 95.94 102 ALA B C 1
ATOM 1807 O O . ALA B 1 102 ? -1.2 -8.5 -12.664 1 95.94 102 ALA B O 1
ATOM 1808 N N . ARG B 1 103 ? -2.781 -7.707 -13.969 1 92.94 103 ARG B N 1
ATOM 1809 C CA . ARG B 1 103 ? -2.74 -6.367 -13.398 1 92.94 103 ARG B CA 1
ATOM 1810 C C . ARG B 1 103 ? -3.145 -6.395 -11.922 1 92.94 103 ARG B C 1
ATOM 1812 O O . ARG B 1 103 ? -2.566 -5.676 -11.102 1 92.94 103 ARG B O 1
ATOM 1819 N N . LEU B 1 104 ? -4.156 -7.145 -11.656 1 93.5 104 LEU B N 1
ATOM 1820 C CA . LEU B 1 104 ? -4.602 -7.289 -10.273 1 93.5 104 LEU B CA 1
ATOM 1821 C C . LEU B 1 104 ? -3.479 -7.84 -9.398 1 93.5 104 LEU B C 1
ATOM 1823 O O . LEU B 1 104 ? -3.221 -7.324 -8.312 1 93.5 104 LEU B O 1
ATOM 1827 N N . ILE B 1 105 ? -2.826 -8.82 -9.875 1 96.44 105 ILE B N 1
ATOM 1828 C CA . ILE B 1 105 ? -1.749 -9.477 -9.133 1 96.44 105 ILE B CA 1
ATOM 1829 C C . ILE B 1 105 ? -0.601 -8.492 -8.922 1 96.44 105 ILE B C 1
ATOM 1831 O O . ILE B 1 105 ? -0.077 -8.367 -7.812 1 96.44 105 ILE B O 1
ATOM 1835 N N . LEU B 1 106 ? -0.26 -7.777 -9.969 1 94.56 106 LEU B N 1
ATOM 1836 C CA . LEU B 1 106 ? 0.804 -6.785 -9.844 1 94.56 106 LEU B CA 1
ATOM 1837 C C . LEU B 1 106 ? 0.427 -5.707 -8.836 1 94.56 106 LEU B C 1
ATOM 1839 O O . LEU B 1 106 ? 1.276 -5.238 -8.078 1 94.56 106 LEU B O 1
ATOM 1843 N N . GLY B 1 107 ? -0.795 -5.332 -8.859 1 92.5 107 GLY B N 1
ATOM 1844 C CA . GLY B 1 107 ? -1.26 -4.352 -7.891 1 92.5 107 GLY B CA 1
ATOM 1845 C C . GLY B 1 107 ? -1.127 -4.824 -6.457 1 92.5 107 GLY B C 1
ATOM 1846 O O . GLY B 1 107 ? -0.741 -4.051 -5.578 1 92.5 107 GLY B O 1
ATOM 1847 N N . LEU B 1 108 ? -1.424 -6.027 -6.215 1 95.38 108 LEU B N 1
ATOM 1848 C CA . LEU B 1 108 ? -1.314 -6.594 -4.875 1 95.38 108 LEU B CA 1
ATOM 1849 C C . LEU B 1 108 ? 0.144 -6.68 -4.441 1 95.38 108 LEU B C 1
ATOM 1851 O O . LEU B 1 108 ? 0.473 -6.363 -3.295 1 95.38 108 LEU B O 1
ATOM 1855 N N . ILE B 1 109 ? 0.981 -7.039 -5.355 1 95.88 109 ILE B N 1
ATOM 1856 C CA . ILE B 1 109 ? 2.398 -7.141 -5.023 1 95.88 109 ILE B CA 1
ATOM 1857 C C . ILE B 1 109 ? 2.973 -5.746 -4.781 1 95.88 109 ILE B C 1
ATOM 1859 O O . ILE B 1 109 ? 3.775 -5.551 -3.865 1 95.88 109 ILE B O 1
ATOM 1863 N N . GLU B 1 110 ? 2.6 -4.836 -5.625 1 92.94 110 GLU B N 1
ATOM 1864 C CA . GLU B 1 110 ? 3.043 -3.465 -5.383 1 92.94 110 GLU B CA 1
ATOM 1865 C C . GLU B 1 110 ? 2.643 -2.996 -3.986 1 92.94 110 GLU B C 1
ATOM 1867 O O . GLU B 1 110 ? 3.43 -2.348 -3.295 1 92.94 110 GLU B O 1
ATOM 1872 N N . THR B 1 111 ? 1.428 -3.277 -3.609 1 93.62 111 THR B N 1
ATOM 1873 C CA . THR B 1 111 ? 0.958 -2.928 -2.273 1 93.62 111 THR B CA 1
ATOM 1874 C C . THR B 1 111 ? 1.837 -3.572 -1.205 1 93.62 111 THR B C 1
ATOM 1876 O O . THR B 1 111 ? 2.275 -2.904 -0.267 1 93.62 111 THR B O 1
ATOM 1879 N N . LEU B 1 112 ? 2.176 -4.852 -1.383 1 96.44 112 LEU B N 1
ATOM 1880 C CA . LEU B 1 112 ? 3.072 -5.555 -0.469 1 96.44 112 LEU B CA 1
ATOM 1881 C C . LEU B 1 112 ? 4.418 -4.844 -0.378 1 96.44 112 LEU B C 1
ATOM 1883 O O . LEU B 1 112 ? 4.93 -4.613 0.72 1 96.44 112 LEU B O 1
ATOM 1887 N N . LEU B 1 113 ? 4.957 -4.512 -1.533 1 95.19 113 LEU B N 1
ATOM 1888 C CA . LEU B 1 113 ? 6.27 -3.881 -1.566 1 95.19 113 LEU B CA 1
ATOM 1889 C C . LEU B 1 113 ? 6.242 -2.523 -0.873 1 95.19 113 LEU B C 1
ATOM 1891 O O . LEU B 1 113 ? 7.152 -2.189 -0.113 1 95.19 113 LEU B O 1
ATOM 1895 N N . ARG B 1 114 ? 5.211 -1.827 -1.049 1 91.69 114 ARG B N 1
ATOM 1896 C CA . ARG B 1 114 ? 5.102 -0.488 -0.479 1 91.69 114 ARG B CA 1
ATOM 1897 C C . ARG B 1 114 ? 4.977 -0.547 1.04 1 91.69 114 ARG B C 1
ATOM 1899 O O . ARG B 1 114 ? 5.613 0.232 1.751 1 91.69 114 ARG B O 1
ATOM 1906 N N . VAL B 1 115 ? 4.203 -1.421 1.534 1 94.25 115 VAL B N 1
ATOM 1907 C CA . VAL B 1 115 ? 4.016 -1.478 2.98 1 94.25 115 VAL B CA 1
ATOM 1908 C C . VAL B 1 115 ? 5.25 -2.09 3.637 1 94.25 115 VAL B C 1
ATOM 1910 O O . VAL B 1 115 ? 5.527 -1.836 4.812 1 94.25 115 VAL B O 1
ATOM 1913 N N . SER B 1 116 ? 5.961 -2.867 2.857 1 95.5 116 SER B N 1
ATOM 1914 C CA . SER B 1 116 ? 7.098 -3.594 3.416 1 95.5 116 SER B CA 1
ATOM 1915 C C . SER B 1 116 ? 8.359 -2.73 3.424 1 95.5 116 SER B C 1
ATOM 1917 O O . SER B 1 116 ? 9.156 -2.805 4.355 1 95.5 116 SER B O 1
ATOM 1919 N N . TYR B 1 117 ? 8.531 -1.956 2.348 1 92.44 117 TYR B N 1
ATOM 1920 C CA . TYR B 1 117 ? 9.758 -1.179 2.213 1 92.44 117 TYR B CA 1
ATOM 1921 C C . TYR B 1 117 ? 9.477 0.312 2.363 1 92.44 117 TYR B C 1
ATOM 1923 O O . TYR B 1 117 ? 9.383 1.035 1.369 1 92.44 117 TYR B O 1
ATOM 1931 N N . PHE B 1 118 ? 9.133 0.685 3.486 1 79.25 118 PHE B N 1
ATOM 1932 C CA . PHE B 1 118 ? 8.828 2.07 3.82 1 79.25 118 PHE B CA 1
ATOM 1933 C C . PHE B 1 118 ? 10.094 2.816 4.234 1 79.25 118 PHE B C 1
ATOM 1935 O O . PHE B 1 118 ? 10.945 2.268 4.934 1 79.25 118 PHE B O 1
ATOM 1942 N N . PRO B 1 119 ? 10.109 4.035 3.705 1 84.25 119 PRO B N 1
ATOM 1943 C CA . PRO B 1 119 ? 11.312 4.801 4.039 1 84.25 119 PRO B CA 1
ATOM 1944 C C . PRO B 1 119 ? 11.297 5.328 5.473 1 84.25 119 PRO B C 1
ATOM 1946 O O . PRO B 1 119 ? 11.172 6.539 5.688 1 84.25 119 PRO B O 1
ATOM 1949 N N . GLU B 1 120 ? 11.57 4.512 6.43 1 87.44 120 GLU B N 1
ATOM 1950 C CA . GLU B 1 120 ? 11.5 4.855 7.848 1 87.44 120 GLU B CA 1
ATOM 1951 C C . GLU B 1 120 ? 12.43 6.023 8.172 1 87.44 120 GLU B C 1
ATOM 1953 O O . GLU B 1 120 ? 12.055 6.93 8.922 1 87.44 120 GLU B O 1
ATOM 1958 N N . ALA B 1 121 ? 13.602 5.977 7.641 1 89.62 121 ALA B N 1
ATOM 1959 C CA . ALA B 1 121 ? 14.57 7.039 7.914 1 89.62 121 ALA B CA 1
ATOM 1960 C C . ALA B 1 121 ? 14.047 8.391 7.434 1 89.62 121 ALA B C 1
ATOM 1962 O O . ALA B 1 121 ? 14.219 9.406 8.109 1 89.62 121 ALA B O 1
ATOM 1963 N N . ARG B 1 122 ? 13.406 8.406 6.34 1 91.06 122 ARG B N 1
ATOM 1964 C CA . ARG B 1 122 ? 12.859 9.641 5.801 1 91.06 122 ARG B CA 1
ATOM 1965 C C . ARG B 1 122 ? 11.672 10.125 6.629 1 91.06 122 ARG B C 1
ATOM 1967 O O . ARG B 1 122 ? 11.492 11.328 6.816 1 91.06 122 ARG B O 1
ATOM 1974 N N . VAL B 1 123 ? 10.938 9.227 7.086 1 93.69 123 VAL B N 1
ATOM 1975 C CA . VAL B 1 123 ? 9.789 9.578 7.918 1 93.69 123 VAL B CA 1
ATOM 1976 C C . VAL B 1 123 ? 10.273 10.18 9.234 1 93.69 123 VAL B C 1
ATOM 1978 O O . VAL B 1 123 ? 9.742 11.188 9.695 1 93.69 123 VAL B O 1
ATOM 1981 N N . GLU B 1 124 ? 11.281 9.57 9.766 1 93.88 124 GLU B N 1
ATOM 1982 C CA . GLU B 1 124 ? 11.828 10.07 11.023 1 93.88 124 GLU B CA 1
ATOM 1983 C C . GLU B 1 124 ? 12.453 11.445 10.844 1 93.88 124 GLU B C 1
ATOM 1985 O O . GLU B 1 124 ? 12.352 12.297 11.727 1 93.88 124 GLU B O 1
ATOM 1990 N N . ALA B 1 125 ? 13.141 11.68 9.781 1 93.81 125 ALA B N 1
ATOM 1991 C CA . ALA B 1 125 ? 13.695 12.992 9.484 1 93.81 125 ALA B CA 1
ATOM 1992 C C . ALA B 1 125 ? 12.594 14.047 9.391 1 93.81 125 ALA B C 1
ATOM 1994 O O . ALA B 1 125 ? 12.766 15.172 9.867 1 93.81 125 ALA B O 1
ATOM 1995 N N . LEU B 1 126 ? 11.516 13.703 8.766 1 93.88 126 LEU B N 1
ATOM 1996 C CA . LEU B 1 126 ? 10.367 14.602 8.656 1 93.88 126 LEU B CA 1
ATOM 1997 C C . LEU B 1 126 ? 9.781 14.898 10.031 1 93.88 126 LEU B C 1
ATOM 1999 O O . LEU B 1 126 ? 9.445 16.047 10.328 1 93.88 126 LEU B O 1
ATOM 2003 N N . ARG B 1 127 ? 9.68 13.922 10.852 1 94.12 127 ARG B N 1
ATOM 2004 C CA . ARG B 1 127 ? 9.164 14.078 12.211 1 94.12 127 ARG B CA 1
ATOM 2005 C C . ARG B 1 127 ? 10.031 15.047 13.008 1 94.12 127 ARG B C 1
ATOM 2007 O O . ARG B 1 127 ? 9.508 15.898 13.734 1 94.12 127 ARG B O 1
ATOM 2014 N N . SER B 1 128 ? 11.312 14.922 12.82 1 94.19 128 SER B N 1
ATOM 2015 C CA . SER B 1 128 ? 12.258 15.742 13.562 1 94.19 128 SER B CA 1
ATOM 2016 C C . SER B 1 128 ? 12.211 17.203 13.109 1 94.19 128 SER B C 1
ATOM 2018 O O . SER B 1 128 ? 12.648 18.094 13.836 1 94.19 128 SER B O 1
ATOM 2020 N N . ALA B 1 129 ? 11.742 17.391 11.93 1 91.44 129 ALA B N 1
ATOM 2021 C CA . ALA B 1 129 ? 11.688 18.75 11.367 1 91.44 129 ALA B CA 1
ATOM 2022 C C . ALA B 1 129 ? 10.445 19.484 11.828 1 91.44 129 ALA B C 1
ATOM 2024 O O . ALA B 1 129 ? 10.297 20.688 11.578 1 91.44 129 ALA B O 1
ATOM 2025 N N . ILE B 1 130 ? 9.594 18.797 12.484 1 92.5 130 ILE B N 1
ATOM 2026 C CA . ILE B 1 130 ? 8.352 19.406 12.953 1 92.5 130 ILE B CA 1
ATOM 2027 C C . ILE B 1 130 ? 8.648 20.344 14.125 1 92.5 130 ILE B C 1
ATOM 2029 O O . ILE B 1 130 ? 9.18 19.922 15.148 1 92.5 130 ILE B O 1
ATOM 2033 N N . PRO B 1 131 ? 8.336 21.578 13.93 1 89.19 131 PRO B N 1
ATOM 2034 C CA . PRO B 1 131 ? 8.539 22.516 15.031 1 89.19 131 PRO B CA 1
ATOM 2035 C C . PRO B 1 131 ? 7.73 22.156 16.281 1 89.19 131 PRO B C 1
ATOM 2037 O O . PRO B 1 131 ? 6.605 21.656 16.156 1 89.19 131 PRO B O 1
ATOM 2040 N N . PRO B 1 132 ? 8.383 22.234 17.406 1 83.62 132 PRO B N 1
ATOM 2041 C CA . PRO B 1 132 ? 7.664 21.922 18.641 1 83.62 132 PRO B CA 1
ATOM 2042 C C . PRO B 1 132 ? 6.441 22.812 18.859 1 83.62 132 PRO B C 1
ATOM 2044 O O . PRO B 1 132 ? 6.367 23.906 18.297 1 83.62 132 PRO B O 1
ATOM 2047 N N . ARG B 1 133 ? 5.348 22.281 19.453 1 76.69 133 ARG B N 1
ATOM 2048 C CA . ARG B 1 133 ? 4.141 23.047 19.75 1 76.69 133 ARG B CA 1
ATOM 2049 C C . ARG B 1 133 ? 4.449 24.203 20.688 1 76.69 133 ARG B C 1
ATOM 2051 O O . ARG B 1 133 ? 5.312 24.094 21.562 1 76.69 133 ARG B O 1
ATOM 2058 N N . ARG B 1 134 ? 4.031 25.484 20.266 1 61.19 134 ARG B N 1
ATOM 2059 C CA . ARG B 1 134 ? 4.223 26.656 21.125 1 61.19 134 ARG B CA 1
ATOM 2060 C C . ARG B 1 134 ? 3.488 26.484 22.453 1 61.19 134 ARG B C 1
ATOM 2062 O O . ARG B 1 134 ? 2.457 25.812 22.5 1 61.19 134 ARG B O 1
#

InterPro domains:
  IPR025285 Domain of unknown function DUF4145 [PF13643] (34-109)

Nearest PDB structures (foldseek):
  2hsb-assembly1_A  TM=7.818E-01  e=4.101E-02  Archaeoglobus fulgidus
  1ylm-assembly1_B  TM=6.068E-01  e=5.337E-02  Bacillus subtilis subsp. subtilis str. 168
  7ae6-assembly1_B  TM=4.720E-01  e=3.502E-02  Aphanizomenon flos-aquae 2012/KM1/D3
  7ae2-assembly1_A-2  TM=5.692E-01  e=1.307E-01  Aphanizomenon flos-aquae 2012/KM1/D3
  2hsb-assembly1_A  TM=7.818E-01  e=4.973E-02  Archaeoglobus fulgidus

Secondary structure (DSSP, 8-state):
--S--SS-TGGGGS-HHHHHHHHHHHHHHHTT-GGGHHHHHHHHHHHHHHHHH---S-HHHHHHHHHHTTSS-HHHHHHHHHHHHHHHHHHHH-----HHHHHHHHHHHHHHHHHHS--HHHHHHHHHTSPPP-/--S--SS-TGGGGS-HHHHHHHHHHHHHHHTT-GGGHHHHHHHHHHHHHHHHH---S-HHHHHHHHHHTTSS-HHHHHHHHHHHHHHHHHHHH-----HHHHHHHHHHHHHHHHHHS--HHHHHHHHHTSPPP-

pLDDT: mean 90.98, std 12.91, range [33.59, 98.31]

Solvent-accessible surface area (backbone atoms only — not comparable to full-atom values): 14764 Å² total; per-residue (Å²): 128,85,48,86,73,67,79,60,68,63,57,72,61,47,54,68,74,56,42,53,51,51,49,49,39,52,48,28,56,79,72,66,43,23,50,59,32,36,46,47,49,31,49,46,50,30,50,50,24,26,73,78,67,69,42,80,62,54,56,70,53,21,46,50,50,36,34,75,73,41,52,37,26,72,59,55,42,55,56,51,47,45,41,40,52,48,14,48,33,35,76,74,66,67,50,76,46,50,66,69,58,32,50,51,49,50,50,53,48,50,51,50,49,50,58,62,48,57,65,57,69,59,52,50,53,53,52,69,65,49,75,79,84,131,130,86,47,88,74,66,80,60,68,63,58,72,61,48,55,69,73,55,41,52,52,50,47,50,37,51,48,28,56,79,71,65,43,24,48,59,30,36,47,45,48,32,50,48,49,30,48,52,26,26,72,77,67,68,41,79,62,55,54,70,52,22,46,50,50,35,35,75,72,42,52,37,26,71,58,55,41,55,56,50,48,45,41,41,51,48,13,49,33,35,75,72,67,68,50,77,46,50,67,72,60,32,51,52,49,51,50,53,49,50,50,52,49,49,58,62,48,58,66,57,70,59,53,50,54,53,53,70,65,50,74,76,84,131

Radius of gyration: 18.52 Å; Cα contacts (8 Å, |Δi|>4): 351; chains: 2; bounding box: 37×60×45 Å

Organism: Cystobacter fuscus (strain ATCC 25194 / DSM 2262 / NBRC 100088 / M29) (NCBI:txid1242864)

Sequence (268 aa):
MTTLDGGQYWCDLLPDSVTAMWTAALGSMGSGRYTLIAPAARTLIERVARDLLGESGNPGESLRALKDAGFITHRLRRQLQVVVEVGNAVLHRGLELEEAEARLILGLIETLLRVSYFPEARVEALRSAIPPRRMTTLDGGQYWCDLLPDSVTAMWTAALGSMGSGRYTLIAPAARTLIERVARDLLGESGNPGESLRALKDAGFITHRLRRQLQVVVEVGNAVLHRGLELEEAEARLILGLIETLLRVSYFPEARVEALRSAIPPRR